Protein AF-A0A6A6YB59-F1 (afdb_monomer)

Solvent-accessible surface area (backbone atoms only — not comparable to full-atom values): 17549 Å² total; per-residue (Å²): 131,69,65,66,63,56,50,55,55,52,58,42,67,40,96,85,38,75,85,10,73,67,43,50,48,52,51,50,52,51,50,49,52,48,51,51,50,50,53,53,50,51,54,49,49,55,50,51,55,46,51,55,49,41,51,53,41,52,51,52,41,51,50,53,50,51,51,52,51,54,58,52,69,75,46,97,60,94,47,64,67,58,44,50,52,52,41,53,53,53,49,51,55,53,75,65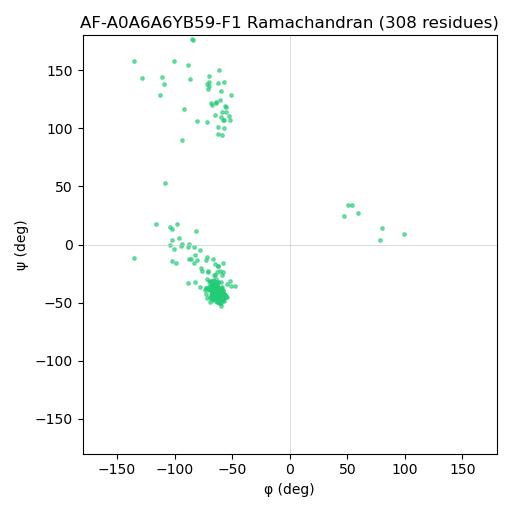,64,81,62,56,73,73,56,46,54,50,50,53,52,48,43,53,51,44,55,54,53,49,56,49,52,60,53,49,52,52,54,48,50,56,44,52,52,46,51,50,54,38,51,51,51,48,51,56,49,51,66,76,62,33,67,64,61,56,48,50,55,50,56,73,72,54,84,62,74,86,38,45,50,100,85,69,49,74,55,72,80,74,83,69,61,91,80,55,77,76,76,73,79,66,81,80,76,76,74,93,46,72,67,55,56,52,53,59,57,63,49,52,56,53,51,55,39,46,52,56,33,44,77,69,72,54,48,64,68,58,52,46,28,50,54,30,10,53,53,32,25,51,50,46,52,50,44,54,52,26,66,73,68,77,45,84,78,74,58,69,67,60,55,53,51,40,33,63,65,40,3,45,68,17,39,53,52,23,35,67,74,66,67,50,76,80,81,45,63,70,59,48,52,56,50,51,52,45,50,51,53,50,50,51,52,36,48,50,55,44,60,78,73,105

Foldseek 3Di:
DDPVVVVVVVVLVDPPDCNNPVNVVVVVVVVVVVVVVVVVVVLVVVLVVLVVVLVVLVVVLVVLVVVLVVLVVVDPDDDLVVLVVLLVVLVVVVVVVPDDPVVNVVSVVVNVVSVVVSVVVVVSVVSVVVSVVSVVVSVVSVVVSCVSVDPVVVVVVCVVPPPQPVQQDPVGDGNDPPCDPPPDPPPPPPPPQDPCDVVNVVLVVLVPLVVVLQVVCVVVVNNVVVVQLVVLLVVLLVVLVVQLVCVVVVHDHDDLVVSLVSLLSNNLNSNSVSCNVSVPPPPPPVSVVSSVVSSVVVSVVSVVSVVVVD

Mean predicted aligned error: 19.09 Å

Nearest PDB structures (foldseek):
  8i7o-assembly1_F6  TM=1.841E-01  e=1.194E+00  Mus musculus

InterPro domains:
  IPR010718 Protein of unknown function DUF1294 [PF06961] (233-287)
  IPR039604 Nuclear segregation protein Bfr1 [PTHR31027] (9-148)

Organism: NCBI:txid574789

Radius of gyration: 35.42 Å; Cα contacts (8 Å, |Δi|>4): 168; chains: 1; bounding box: 77×47×120 Å

pLDDT: mean 78.02, std 14.78, range [44.91, 97.19]

Sequence (310 aa):
MNSNAARAKQDLARPNNRDSPNAKRQQELKSELKKIGELQRGSMSGRNAIFEKMKKLDEQIKFRQNELKTAKGRINFRTVKDVDREIDRLQKQVDTSTMKIVDEKKVFSEISNLRKARKNFATFDQMQKAIDELRVQHSEQKKLLDDIMDPSSNRRIQAQYNPSIGNFDENGFRRVPRKVPQNAPRKKIRPQRRPITAATIIGCGAFAVPLVGGMRLFCRGITWPLMLTSVMSLATFIMYGFDKYRSRNSGWRVRETTMHLFEMLGGWPGALLGQHYFQHKTMKKAFQAQFWIIVGIHQLLWFATWRNVS

Secondary structure (DSSP, 8-state):
--HHHHHHHHHHTSTT-TTSHHHHHHHHHHHHHHHHHHHHHHHHHHHHHHHHHHHHHHHHHHHHHHHHHHHHHT-S-SSHHHHHHHHHHHHHHHHTT-S-HHHHHHHHHHHHHHHHHHHHHHHHHHHHHHHHHHHHHHHHHHHHHHHHH-HHHHHHHHHHH-SSGGGB-TTS-B-------TTS--------PPP--HHHHHHHHTTHHHHHHHHHHHHTT--HHHHHHHHHHHHHHHHHHHHHHHHHTT-PPPPHHHHHHHIIIIIHHHHHHHHHHH--SSS-HHHHHHHHHHHHHHHHHHHHHHHHT-

Structure (mmCIF, N/CA/C/O backbone):
data_AF-A0A6A6YB59-F1
#
_entry.id   AF-A0A6A6YB59-F1
#
loop_
_atom_site.group_PDB
_atom_site.id
_atom_site.type_symbol
_atom_site.label_atom_id
_atom_site.label_alt_id
_atom_site.label_comp_id
_atom_site.label_asym_id
_atom_site.label_entity_id
_atom_site.label_seq_id
_atom_site.pdbx_PDB_ins_code
_atom_site.Cartn_x
_atom_site.Cartn_y
_atom_site.Cartn_z
_atom_site.occupancy
_atom_site.B_iso_or_equiv
_atom_site.auth_seq_id
_atom_site.auth_comp_id
_atom_site.auth_asym_id
_atom_site.auth_atom_id
_atom_site.pdbx_PDB_model_num
ATOM 1 N N . MET A 1 1 ? 16.976 14.411 -73.047 1.00 44.91 1 MET A N 1
ATOM 2 C CA . MET A 1 1 ? 16.568 14.162 -71.642 1.00 44.91 1 MET A CA 1
ATOM 3 C C . MET A 1 1 ? 17.003 15.352 -70.796 1.00 44.91 1 MET A C 1
ATOM 5 O O . MET A 1 1 ? 18.158 15.743 -70.868 1.00 44.91 1 MET A O 1
ATOM 9 N N . ASN A 1 2 ? 16.059 15.993 -70.107 1.00 52.56 2 ASN A N 1
ATOM 10 C CA . ASN A 1 2 ? 16.177 17.362 -69.593 1.00 52.56 2 ASN A CA 1
ATOM 11 C C . ASN A 1 2 ? 17.149 17.460 -68.391 1.00 52.56 2 ASN A C 1
ATOM 13 O O . ASN A 1 2 ? 16.819 17.040 -67.281 1.00 52.56 2 ASN A O 1
ATOM 17 N N . SER A 1 3 ? 18.351 17.997 -68.618 1.00 54.31 3 SER A N 1
ATOM 18 C CA . SER A 1 3 ? 19.461 18.110 -67.650 1.00 54.31 3 SER A CA 1
ATOM 19 C C . SER A 1 3 ? 19.101 18.902 -66.384 1.00 54.31 3 SER A C 1
ATOM 21 O O . SER A 1 3 ? 19.623 18.617 -65.303 1.00 54.31 3 SER A O 1
ATOM 23 N N . ASN A 1 4 ? 18.138 19.822 -66.479 1.00 58.03 4 ASN A N 1
ATOM 24 C CA . ASN A 1 4 ? 17.627 20.591 -65.342 1.00 58.03 4 ASN A CA 1
ATOM 25 C C . ASN A 1 4 ? 16.849 19.729 -64.333 1.00 58.03 4 ASN A C 1
ATOM 27 O O . ASN A 1 4 ? 16.967 19.931 -63.126 1.00 58.03 4 ASN A O 1
ATOM 31 N N . ALA A 1 5 ? 16.121 18.708 -64.797 1.00 56.06 5 ALA A N 1
ATOM 32 C CA . ALA A 1 5 ? 15.384 17.800 -63.915 1.00 56.06 5 ALA A CA 1
ATOM 33 C C . ALA A 1 5 ? 16.315 16.851 -63.137 1.00 56.06 5 ALA A C 1
ATOM 35 O O . ALA A 1 5 ? 15.998 16.444 -62.019 1.00 56.06 5 ALA A O 1
ATOM 36 N N . ALA A 1 6 ? 17.473 16.507 -63.709 1.00 52.62 6 ALA A N 1
ATOM 37 C CA . ALA A 1 6 ? 18.491 15.702 -63.036 1.00 52.62 6 ALA A CA 1
ATOM 38 C C . ALA A 1 6 ? 19.223 16.509 -61.949 1.00 52.62 6 ALA A C 1
ATOM 40 O O . ALA A 1 6 ? 19.381 16.013 -60.835 1.00 52.62 6 ALA A O 1
ATOM 41 N N . ARG A 1 7 ? 19.574 17.774 -62.231 1.00 57.06 7 ARG A N 1
ATOM 42 C CA . ARG A 1 7 ? 20.190 18.691 -61.252 1.00 57.06 7 ARG A CA 1
ATOM 43 C C . ARG A 1 7 ? 19.270 18.989 -60.067 1.00 57.06 7 ARG A C 1
ATOM 45 O O . ARG A 1 7 ? 19.702 18.865 -58.927 1.00 57.06 7 ARG A O 1
ATOM 52 N N . ALA A 1 8 ? 17.983 19.245 -60.314 1.00 59.28 8 ALA A N 1
ATOM 53 C CA . ALA A 1 8 ? 17.000 19.469 -59.249 1.00 59.28 8 ALA A CA 1
ATOM 54 C C . ALA A 1 8 ? 16.849 18.260 -58.301 1.00 59.28 8 ALA A C 1
ATOM 56 O O . ALA A 1 8 ? 16.739 18.422 -57.086 1.00 59.28 8 ALA A O 1
ATOM 57 N N . LYS A 1 9 ? 16.900 17.028 -58.832 1.00 58.41 9 LYS A N 1
ATOM 58 C CA . LYS A 1 9 ? 16.906 15.798 -58.015 1.00 58.41 9 LYS A CA 1
ATOM 59 C C . LYS A 1 9 ? 18.185 15.659 -57.183 1.00 58.41 9 LYS A C 1
ATOM 61 O O . LYS A 1 9 ? 18.124 15.174 -56.057 1.00 58.41 9 LYS A O 1
ATOM 66 N N . GLN A 1 10 ? 19.321 16.093 -57.724 1.00 58.34 10 GLN A N 1
ATOM 67 C CA . GLN A 1 10 ? 20.621 16.053 -57.054 1.00 58.34 10 GLN A CA 1
ATOM 68 C C . GLN A 1 10 ? 20.718 17.099 -55.929 1.00 58.34 10 GLN A C 1
ATOM 70 O O . GLN A 1 10 ? 21.226 16.792 -54.852 1.00 58.34 10 GLN A O 1
ATOM 75 N N . ASP A 1 11 ? 20.145 18.289 -56.126 1.00 58.38 11 ASP A N 1
ATOM 76 C CA . ASP A 1 11 ? 20.064 19.343 -55.106 1.00 58.38 11 ASP A CA 1
ATOM 77 C C . ASP A 1 11 ? 19.096 19.007 -53.957 1.00 58.38 11 ASP A C 1
ATOM 79 O O . ASP A 1 11 ? 19.348 19.363 -52.803 1.00 58.38 11 ASP A O 1
ATOM 83 N N . LEU A 1 12 ? 18.023 18.255 -54.227 1.00 58.16 12 LEU A N 1
ATOM 84 C CA . LEU A 1 12 ? 17.132 17.700 -53.194 1.00 58.16 12 LEU A CA 1
ATOM 85 C C . LEU A 1 12 ? 17.783 16.562 -52.386 1.00 58.16 12 LEU A C 1
ATOM 87 O O . LEU A 1 12 ? 17.360 16.293 -51.260 1.00 58.16 12 LEU A O 1
ATOM 91 N N . ALA A 1 13 ? 18.802 15.897 -52.937 1.00 51.81 13 ALA A N 1
ATOM 92 C CA . ALA A 1 13 ? 19.544 14.817 -52.284 1.00 51.81 13 ALA A CA 1
ATOM 93 C C . ALA A 1 13 ? 20.735 15.315 -51.437 1.00 51.81 13 ALA A C 1
ATOM 95 O O . ALA A 1 13 ? 21.410 14.509 -50.794 1.00 51.81 13 ALA A O 1
ATOM 96 N N . ARG A 1 14 ? 21.001 16.631 -51.411 1.00 57.03 14 ARG A N 1
ATOM 97 C CA . ARG A 1 14 ? 22.065 17.225 -50.591 1.00 57.03 14 ARG A CA 1
ATOM 98 C C . ARG A 1 14 ? 21.715 17.160 -49.092 1.00 57.03 14 ARG A C 1
ATOM 100 O O . ARG A 1 14 ? 20.600 17.516 -48.711 1.00 57.03 14 ARG A O 1
ATOM 107 N N . PRO A 1 15 ? 22.670 16.785 -48.218 1.00 51.47 15 PRO A N 1
ATOM 108 C CA . PRO A 1 15 ? 22.411 16.451 -46.811 1.00 51.47 15 PRO A CA 1
ATOM 109 C C . PRO A 1 15 ? 21.942 17.622 -45.928 1.00 51.47 15 PRO A C 1
ATOM 111 O O . PRO A 1 15 ? 21.465 17.382 -44.826 1.00 51.47 15 PRO A O 1
ATOM 114 N N . ASN A 1 16 ? 22.047 18.873 -46.393 1.00 56.50 16 ASN A N 1
ATOM 115 C CA . ASN A 1 16 ? 21.704 20.075 -45.619 1.00 56.50 16 ASN A CA 1
ATOM 116 C C . ASN A 1 16 ? 20.522 20.879 -46.205 1.00 56.50 16 ASN A C 1
ATOM 118 O O . ASN A 1 16 ? 20.351 22.058 -45.901 1.00 56.50 16 ASN A O 1
ATOM 122 N N . ASN A 1 17 ? 19.718 20.276 -47.088 1.00 64.12 17 ASN A N 1
ATOM 123 C CA . ASN A 1 17 ? 18.595 20.959 -47.729 1.00 64.12 17 ASN A CA 1
ATOM 124 C C . ASN A 1 17 ? 17.290 20.771 -46.926 1.00 64.12 17 ASN A C 1
ATOM 126 O O . ASN A 1 17 ? 16.787 19.652 -46.804 1.00 64.12 17 ASN A O 1
ATOM 130 N N . ARG A 1 18 ? 16.720 21.872 -46.406 1.00 58.66 18 ARG A N 1
ATOM 131 C CA . ARG A 1 18 ? 15.457 21.883 -45.633 1.00 58.66 18 ARG A CA 1
ATOM 132 C C . ARG A 1 18 ? 14.244 21.433 -46.455 1.00 58.66 18 ARG A C 1
ATOM 134 O O . ARG A 1 18 ? 13.288 20.922 -45.880 1.00 58.66 18 ARG A O 1
ATOM 141 N N . ASP A 1 19 ? 14.313 21.557 -47.780 1.00 63.03 19 ASP A N 1
ATOM 142 C CA . ASP A 1 19 ? 13.252 21.149 -48.706 1.00 63.03 19 ASP A CA 1
ATOM 143 C C . ASP A 1 19 ? 13.420 19.727 -49.254 1.00 63.03 19 ASP A C 1
ATOM 145 O O . ASP A 1 19 ? 12.569 19.251 -50.013 1.00 63.03 19 ASP A O 1
ATOM 149 N N . SER A 1 20 ? 14.480 19.021 -48.839 1.00 65.25 20 SER A N 1
ATOM 150 C CA . SER A 1 20 ? 14.681 17.610 -49.163 1.00 65.25 20 SER A CA 1
ATOM 151 C C . SER A 1 20 ? 13.487 16.769 -48.681 1.00 65.25 20 SER A C 1
ATOM 153 O O . SER A 1 20 ? 13.010 16.969 -47.557 1.00 65.25 20 SER A O 1
ATOM 155 N N . PRO A 1 21 ? 13.023 15.768 -49.456 1.00 70.62 21 PRO A N 1
ATOM 156 C CA . PRO A 1 21 ? 11.968 14.848 -49.024 1.00 70.62 21 PRO A CA 1
ATOM 157 C C . PRO A 1 21 ? 12.250 14.196 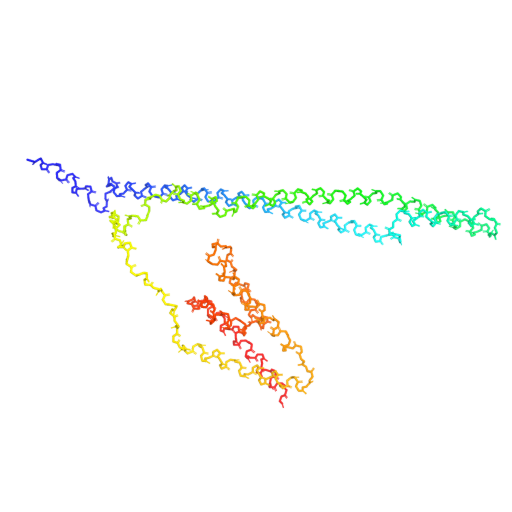-47.660 1.00 70.62 21 PRO A C 1
ATOM 159 O O . PRO A 1 21 ? 11.328 13.945 -46.884 1.00 70.62 21 PRO A O 1
ATOM 162 N N . ASN A 1 22 ? 13.529 13.983 -47.330 1.00 63.09 22 ASN A N 1
ATOM 163 C CA . ASN A 1 22 ? 13.949 13.440 -46.040 1.00 63.09 22 ASN A CA 1
ATOM 164 C C . ASN A 1 22 ? 13.795 14.443 -44.886 1.00 63.09 22 ASN A C 1
ATOM 166 O O . ASN A 1 22 ? 13.388 14.045 -43.797 1.00 63.09 22 ASN A O 1
ATOM 170 N N . ALA A 1 23 ? 14.061 15.734 -45.110 1.00 68.38 23 ALA A N 1
ATOM 171 C CA . ALA A 1 23 ? 13.882 16.780 -44.100 1.00 68.38 23 ALA A CA 1
ATOM 172 C C . ALA A 1 23 ? 12.394 16.981 -43.763 1.00 68.38 23 ALA A C 1
ATOM 174 O O . ALA A 1 23 ? 12.023 17.020 -42.588 1.00 68.38 23 ALA A O 1
ATOM 175 N N . LYS A 1 24 ? 11.529 16.985 -44.788 1.00 71.94 24 LYS A N 1
ATOM 176 C CA . LYS A 1 24 ? 10.065 17.022 -44.619 1.00 71.94 24 LYS A CA 1
ATOM 177 C C . LYS A 1 24 ? 9.553 15.802 -43.847 1.00 71.94 24 LYS A C 1
ATOM 179 O O . LYS A 1 24 ? 8.786 15.957 -42.900 1.00 71.94 24 LYS A O 1
ATOM 184 N N . ARG A 1 25 ? 10.061 14.602 -44.153 1.00 65.00 25 ARG A N 1
ATOM 185 C CA . ARG A 1 25 ? 9.736 13.368 -43.414 1.00 65.00 25 ARG A CA 1
ATOM 186 C C . ARG A 1 25 ? 10.241 13.383 -41.968 1.00 65.00 25 ARG A C 1
ATOM 188 O O . ARG A 1 25 ? 9.539 12.923 -41.077 1.00 65.00 25 ARG A O 1
ATOM 195 N N . GLN A 1 26 ? 11.428 13.927 -41.694 1.00 66.75 26 GLN A N 1
ATOM 196 C CA . GLN A 1 26 ? 11.902 14.101 -40.315 1.00 66.75 26 GLN A CA 1
ATOM 197 C C . GLN A 1 26 ? 11.017 15.071 -39.523 1.00 66.75 26 GLN A C 1
ATOM 199 O O . GLN A 1 26 ? 10.780 14.853 -38.335 1.00 66.75 26 GLN A O 1
ATOM 204 N N . GLN A 1 27 ? 10.525 16.136 -40.160 1.00 73.69 27 GLN A N 1
ATOM 205 C CA . GLN A 1 27 ? 9.590 17.074 -39.542 1.00 73.69 27 GLN A CA 1
ATOM 206 C C . GLN A 1 27 ? 8.229 16.417 -39.267 1.00 73.69 27 GLN A C 1
ATOM 208 O O . GLN A 1 27 ? 7.683 16.587 -38.177 1.00 73.69 27 GLN A O 1
ATOM 213 N N . GLU A 1 28 ? 7.730 15.609 -40.203 1.00 75.50 28 GLU A N 1
ATOM 214 C CA . GLU A 1 28 ? 6.515 14.805 -40.041 1.00 75.50 28 GLU A CA 1
ATOM 215 C C . GLU A 1 28 ? 6.659 13.806 -38.882 1.00 75.50 28 GLU A C 1
ATOM 217 O O . GLU A 1 28 ? 5.862 13.849 -37.947 1.00 75.50 28 GLU A O 1
ATOM 222 N N . LEU A 1 29 ? 7.747 13.029 -38.839 1.00 69.50 29 LEU A N 1
ATOM 223 C CA . LEU A 1 29 ? 8.052 12.096 -37.744 1.00 69.50 29 LEU A CA 1
ATOM 224 C C . LEU A 1 29 ? 8.168 12.800 -36.386 1.00 69.50 29 LEU A C 1
ATOM 226 O O . LEU A 1 29 ? 7.652 12.310 -35.384 1.00 69.50 29 LEU A O 1
ATOM 230 N N . LYS A 1 30 ? 8.810 13.973 -36.321 1.00 72.38 30 LYS A N 1
ATOM 231 C CA . LYS A 1 30 ? 8.860 14.781 -35.088 1.00 72.38 30 LYS A CA 1
ATOM 232 C C . LYS A 1 30 ? 7.465 15.239 -34.660 1.00 72.38 30 LYS A C 1
ATOM 234 O O . LYS A 1 30 ? 7.171 15.248 -33.465 1.00 72.38 30 LYS A O 1
ATOM 239 N N . SER A 1 31 ? 6.607 15.600 -35.614 1.00 75.75 31 SER A N 1
ATOM 240 C CA . SER A 1 31 ? 5.223 15.988 -35.333 1.00 75.75 31 SER A CA 1
ATOM 241 C C . SER A 1 31 ? 4.381 14.805 -34.836 1.00 75.75 31 SER A C 1
ATOM 243 O O . SER A 1 31 ? 3.623 14.959 -33.880 1.00 75.75 31 SER A O 1
ATOM 245 N N . GLU A 1 32 ? 4.570 13.610 -35.402 1.00 73.25 32 GLU A N 1
ATOM 246 C CA . GLU A 1 32 ? 3.926 12.371 -34.955 1.00 73.25 32 GLU A CA 1
ATOM 247 C C . GLU A 1 32 ? 4.400 11.963 -33.559 1.00 73.25 32 GLU A C 1
ATOM 249 O O . GLU A 1 32 ? 3.578 11.678 -32.690 1.00 73.25 32 GLU A O 1
ATOM 254 N N . LEU A 1 33 ? 5.709 12.019 -33.293 1.00 70.25 33 LEU A N 1
ATOM 255 C CA . LEU A 1 33 ? 6.271 11.759 -31.965 1.00 70.25 33 LEU A CA 1
ATOM 256 C C . LEU A 1 33 ? 5.740 12.743 -30.917 1.00 70.25 33 LEU A C 1
ATOM 258 O O . LEU A 1 33 ? 5.436 12.335 -29.795 1.00 70.25 33 LEU A O 1
ATOM 262 N N . LYS A 1 34 ? 5.581 14.025 -31.275 1.00 77.62 34 LYS A N 1
ATOM 263 C CA . LYS A 1 34 ? 4.970 15.029 -30.395 1.00 77.62 34 LYS A CA 1
ATOM 264 C C . LYS A 1 34 ? 3.508 14.685 -30.092 1.00 77.62 34 LYS A C 1
ATOM 266 O O . LYS A 1 34 ? 3.138 14.670 -28.920 1.00 77.62 34 LYS A O 1
ATOM 271 N N . LYS A 1 35 ? 2.715 14.322 -31.109 1.00 74.38 35 LYS A N 1
ATOM 272 C CA . LYS A 1 35 ? 1.318 13.874 -30.945 1.00 74.38 35 LYS A CA 1
ATOM 273 C C . LYS A 1 35 ? 1.216 12.626 -30.064 1.00 74.38 35 LYS A C 1
ATOM 275 O O . LYS A 1 35 ? 0.379 12.577 -29.168 1.00 74.38 35 LYS A O 1
ATOM 280 N N . ILE A 1 36 ? 2.094 11.640 -30.259 1.00 69.31 36 ILE A N 1
ATOM 281 C CA . ILE A 1 36 ? 2.159 10.436 -29.415 1.00 69.31 36 ILE A CA 1
ATOM 282 C C . ILE A 1 36 ? 2.496 10.817 -27.971 1.00 69.31 36 ILE A C 1
ATOM 284 O O . ILE A 1 36 ? 1.847 10.337 -27.043 1.00 69.31 36 ILE A O 1
ATOM 288 N N . GLY A 1 37 ? 3.471 11.705 -27.772 1.00 68.62 37 GLY A N 1
ATOM 289 C CA . GLY A 1 37 ? 3.836 12.214 -26.453 1.00 68.62 37 GLY A CA 1
ATOM 290 C C . GLY A 1 37 ? 2.683 12.942 -25.757 1.00 68.62 37 GLY A C 1
ATOM 291 O O . GLY A 1 37 ? 2.463 12.730 -24.567 1.00 68.62 37 GLY A O 1
ATOM 292 N N . GLU A 1 38 ? 1.914 13.754 -26.483 1.00 72.62 38 GLU A N 1
ATOM 293 C CA . GLU A 1 38 ? 0.730 14.457 -25.970 1.00 72.62 38 GLU A CA 1
ATOM 294 C C . GLU A 1 38 ? -0.410 13.492 -25.617 1.00 72.62 38 GLU A C 1
ATOM 296 O O . GLU A 1 38 ? -0.958 13.585 -24.519 1.00 72.62 38 GLU A O 1
ATOM 301 N N . LEU A 1 39 ? -0.707 12.506 -26.470 1.00 69.12 39 LEU A N 1
ATOM 302 C CA . LEU A 1 39 ? -1.709 11.463 -26.202 1.00 69.12 39 LEU A CA 1
ATOM 303 C C . LEU A 1 39 ? -1.329 10.600 -24.992 1.00 69.12 39 LEU A C 1
ATOM 305 O O . LEU A 1 39 ? -2.160 10.317 -24.126 1.00 69.12 39 LEU A O 1
ATOM 309 N N . GLN A 1 40 ? -0.056 10.212 -24.893 1.00 67.50 40 GLN A N 1
ATOM 310 C CA . GLN A 1 40 ? 0.456 9.469 -23.744 1.00 67.50 40 GLN A CA 1
ATOM 311 C C . GLN A 1 40 ? 0.412 10.318 -22.470 1.00 67.50 40 GLN A C 1
ATOM 313 O O . GLN A 1 40 ? -0.010 9.821 -21.426 1.00 67.50 40 GLN A O 1
ATOM 318 N N . ARG A 1 41 ? 0.782 11.603 -22.540 1.00 69.88 41 ARG A N 1
ATOM 319 C CA . ARG A 1 41 ? 0.719 12.533 -21.403 1.00 69.88 41 ARG A CA 1
ATOM 320 C C . ARG A 1 41 ? -0.723 12.779 -20.948 1.00 69.88 41 ARG A C 1
ATOM 322 O O . ARG A 1 41 ? -0.973 12.755 -19.746 1.00 69.88 41 ARG A O 1
ATOM 329 N N . GLY A 1 42 ? -1.667 12.937 -21.876 1.00 70.12 42 GLY A N 1
ATOM 330 C CA . GLY A 1 42 ? -3.099 13.058 -21.583 1.00 70.12 42 GLY A CA 1
ATOM 331 C C . GLY A 1 42 ? -3.665 11.801 -20.918 1.00 70.12 42 GLY A C 1
ATOM 332 O O . GLY A 1 42 ? -4.318 11.886 -19.880 1.00 70.12 42 GLY A O 1
ATOM 333 N N . SER A 1 43 ? -3.317 10.618 -21.434 1.00 71.62 43 SER A N 1
ATOM 334 C CA . SER A 1 43 ? -3.689 9.330 -20.830 1.00 71.62 43 SER A CA 1
ATOM 335 C C . SER A 1 43 ? -3.114 9.159 -19.416 1.00 71.62 43 SER A C 1
ATOM 337 O O . SER A 1 43 ? -3.806 8.695 -18.511 1.00 71.62 43 SER A O 1
ATOM 339 N N . MET A 1 44 ? -1.864 9.576 -19.188 1.00 74.38 44 MET A N 1
ATOM 340 C CA . MET A 1 44 ? -1.246 9.561 -17.857 1.00 74.38 44 MET A CA 1
ATOM 341 C C . MET A 1 44 ? -1.889 10.568 -16.896 1.00 74.38 44 MET A C 1
ATOM 343 O O . MET A 1 44 ? -2.082 10.246 -15.727 1.00 74.38 44 MET A O 1
ATOM 347 N N . SER A 1 45 ? -2.263 11.757 -17.375 1.00 78.75 45 SER A N 1
ATOM 348 C CA . SER A 1 45 ? -2.968 12.767 -16.576 1.00 78.75 45 SER A CA 1
ATOM 349 C C . SER A 1 45 ? -4.338 12.265 -16.107 1.00 78.75 45 SER A C 1
ATOM 351 O O . SER A 1 45 ? -4.646 12.375 -14.920 1.00 78.75 45 SER A O 1
ATOM 353 N N . GLY A 1 46 ? -5.105 11.612 -16.989 1.00 81.12 46 GLY A N 1
ATOM 354 C CA . GLY A 1 46 ? -6.380 10.980 -16.632 1.00 81.12 46 GLY A CA 1
ATOM 355 C C . GLY A 1 46 ? -6.228 9.892 -15.563 1.00 81.12 46 GLY A C 1
ATOM 356 O O . GLY A 1 46 ? -6.968 9.890 -14.580 1.00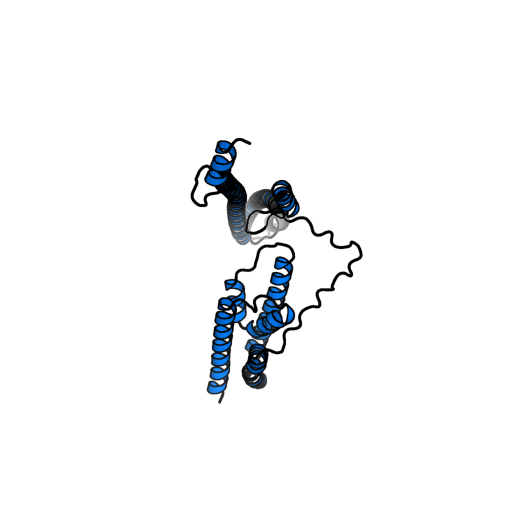 81.12 46 GLY A O 1
ATOM 357 N N . ARG A 1 47 ? -5.212 9.021 -15.687 1.00 83.50 47 ARG A N 1
ATOM 358 C CA . ARG A 1 47 ? -4.897 8.010 -14.657 1.00 83.50 47 ARG A CA 1
ATOM 359 C C . ARG A 1 47 ? -4.542 8.655 -13.319 1.00 83.50 47 ARG A C 1
ATOM 361 O O . ARG A 1 47 ? -5.084 8.256 -12.294 1.00 83.50 47 ARG A O 1
ATOM 368 N N . ASN A 1 48 ? -3.665 9.658 -13.323 1.00 86.38 48 ASN A N 1
ATOM 369 C CA . ASN A 1 48 ? -3.253 10.349 -12.100 1.00 86.38 48 ASN A CA 1
ATOM 370 C C . ASN A 1 48 ? -4.440 11.039 -11.409 1.00 86.38 48 ASN A C 1
ATOM 372 O O . ASN A 1 48 ? -4.549 10.975 -10.190 1.00 86.38 48 ASN A O 1
ATOM 376 N N . ALA A 1 49 ? -5.362 11.636 -12.170 1.00 89.19 49 ALA A N 1
ATOM 377 C CA . ALA A 1 49 ? -6.572 12.239 -11.615 1.00 89.19 49 ALA A CA 1
ATOM 378 C C . ALA A 1 49 ? -7.479 11.205 -10.922 1.00 89.19 49 ALA A C 1
ATOM 380 O O . ALA A 1 49 ? -8.031 11.491 -9.859 1.00 89.19 49 ALA A O 1
ATOM 381 N N . ILE A 1 50 ? -7.614 10.000 -11.489 1.00 88.44 50 ILE A N 1
ATOM 382 C CA . ILE A 1 50 ? -8.370 8.900 -10.869 1.00 88.44 50 ILE A CA 1
ATOM 383 C C . ILE A 1 50 ? -7.663 8.409 -9.600 1.00 88.44 50 ILE A C 1
ATOM 385 O O . ILE A 1 50 ? -8.313 8.261 -8.569 1.00 88.44 50 ILE A O 1
ATOM 389 N N . PHE A 1 51 ? -6.336 8.240 -9.628 1.00 89.19 51 PHE A N 1
ATOM 390 C CA . 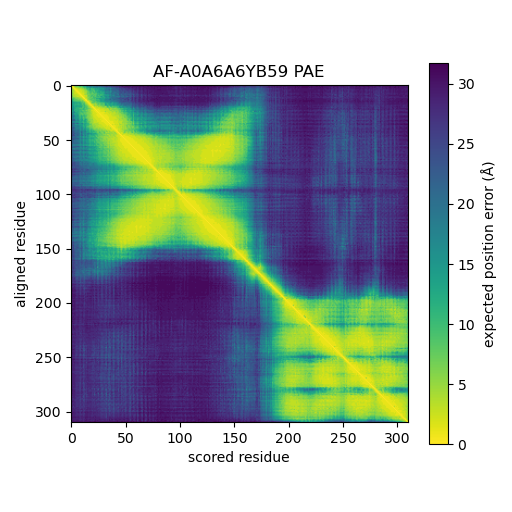PHE A 1 51 ? -5.560 7.864 -8.440 1.00 89.19 51 PHE A CA 1
ATOM 391 C C . PHE A 1 51 ? -5.709 8.868 -7.291 1.00 89.19 51 PHE A C 1
ATOM 393 O O . PHE A 1 51 ? -5.901 8.457 -6.149 1.00 89.19 51 PHE A O 1
ATOM 400 N N . GLU A 1 52 ? -5.671 10.172 -7.575 1.00 92.88 52 GLU A N 1
ATOM 401 C CA . GLU A 1 52 ? -5.884 11.201 -6.550 1.00 92.88 52 GLU A CA 1
ATOM 402 C C . GLU A 1 52 ? -7.307 11.157 -5.974 1.00 92.88 52 GLU A C 1
ATOM 404 O O . GLU A 1 52 ? -7.490 11.297 -4.764 1.00 92.88 52 GLU A O 1
ATOM 409 N N . LYS A 1 53 ? -8.330 10.900 -6.803 1.00 93.50 53 LYS A N 1
ATOM 410 C CA . LYS A 1 53 ? -9.706 10.688 -6.318 1.00 93.50 53 LYS A CA 1
ATOM 411 C C . LYS A 1 53 ? -9.810 9.450 -5.427 1.00 93.50 53 LYS A C 1
ATOM 413 O O . LYS A 1 53 ? -10.403 9.533 -4.354 1.00 93.50 53 LYS A O 1
ATOM 418 N N . MET A 1 54 ? -9.212 8.331 -5.839 1.00 93.38 54 MET A N 1
ATOM 419 C CA . MET A 1 54 ? -9.177 7.095 -5.050 1.00 93.38 54 MET A CA 1
ATOM 420 C C . MET A 1 54 ? -8.502 7.319 -3.698 1.00 93.38 54 MET A C 1
ATOM 422 O O . MET A 1 54 ? -9.068 6.971 -2.668 1.00 93.38 54 MET A O 1
ATOM 426 N N . LYS A 1 55 ? -7.345 7.988 -3.688 1.00 95.69 55 LYS A N 1
ATOM 427 C CA . LYS A 1 55 ? -6.622 8.319 -2.458 1.00 95.69 55 LYS A CA 1
ATOM 428 C C . LYS A 1 55 ? -7.471 9.161 -1.502 1.00 95.69 55 LYS A C 1
ATOM 430 O O . LYS A 1 55 ? -7.540 8.847 -0.317 1.00 95.69 55 LYS A O 1
ATOM 435 N N . LYS A 1 56 ? -8.157 10.191 -2.012 1.00 95.38 56 LYS A N 1
ATOM 436 C CA . LYS A 1 56 ? -9.072 11.019 -1.206 1.00 95.38 56 LYS A CA 1
ATOM 437 C C . LYS A 1 56 ? -10.227 10.201 -0.624 1.00 95.38 56 LYS A C 1
ATOM 439 O O . LYS A 1 56 ? -10.559 10.378 0.544 1.00 95.38 56 LYS A O 1
ATOM 444 N N . LEU A 1 57 ? -10.825 9.302 -1.409 1.00 95.06 57 LEU A N 1
ATOM 445 C CA . LEU A 1 57 ? -11.886 8.408 -0.931 1.00 95.06 57 LEU A CA 1
ATOM 446 C C . LEU A 1 57 ? -11.369 7.443 0.145 1.00 95.06 57 LEU A C 1
ATOM 448 O O . LEU A 1 57 ? -12.017 7.284 1.175 1.00 95.06 57 LEU A O 1
ATOM 452 N N . ASP A 1 58 ? -10.184 6.861 -0.038 1.00 94.50 58 ASP A N 1
ATOM 453 C CA . ASP A 1 58 ? -9.544 5.989 0.953 1.00 94.50 58 ASP A CA 1
ATOM 454 C C . ASP A 1 58 ? -9.258 6.716 2.274 1.00 94.50 58 ASP A C 1
ATOM 456 O O . ASP A 1 58 ? -9.484 6.167 3.356 1.00 94.50 58 ASP A O 1
ATOM 460 N N . GLU A 1 59 ? -8.774 7.958 2.206 1.00 96.56 59 GLU A N 1
ATOM 461 C CA . GLU A 1 59 ? -8.560 8.804 3.383 1.00 96.56 59 GLU A CA 1
ATOM 462 C C . GLU A 1 59 ? -9.883 9.099 4.105 1.00 96.56 59 GLU A C 1
ATOM 464 O O . GLU A 1 59 ? -9.959 8.933 5.324 1.00 96.56 59 GLU A O 1
ATOM 469 N N . GLN A 1 60 ? -10.950 9.438 3.370 1.00 96.75 60 GLN A N 1
ATOM 470 C CA . GLN A 1 60 ? -12.285 9.649 3.945 1.00 96.75 60 GLN A CA 1
ATOM 471 C C . GLN A 1 60 ? -12.855 8.377 4.586 1.00 96.75 60 GLN A C 1
ATOM 473 O O . GLN A 1 60 ? -13.405 8.435 5.687 1.00 96.75 60 GLN A O 1
ATOM 478 N N . ILE A 1 61 ? -12.696 7.222 3.934 1.00 96.94 61 ILE A N 1
ATOM 479 C CA . ILE A 1 61 ? -13.120 5.920 4.461 1.00 96.94 61 ILE A CA 1
ATOM 480 C C . ILE A 1 61 ? -12.393 5.626 5.775 1.00 96.94 61 ILE A C 1
ATOM 482 O O . ILE A 1 61 ? -13.040 5.279 6.764 1.00 96.94 61 ILE A O 1
ATOM 486 N N . LYS A 1 62 ? -11.064 5.783 5.811 1.00 97.19 62 LYS A N 1
ATOM 487 C CA . LYS A 1 62 ? -10.263 5.563 7.027 1.00 97.19 62 LYS A CA 1
ATOM 488 C C . LYS A 1 62 ? -10.665 6.511 8.149 1.00 97.19 62 LYS A C 1
ATOM 490 O O . LYS A 1 62 ? -10.802 6.075 9.291 1.00 97.19 62 LYS A O 1
ATOM 495 N N . PHE A 1 63 ? -10.878 7.785 7.828 1.00 96.56 63 PHE A N 1
ATOM 496 C CA . PHE A 1 63 ? -11.315 8.782 8.796 1.00 96.56 63 PHE A CA 1
ATOM 497 C C . PHE A 1 63 ? -12.660 8.393 9.428 1.00 96.56 63 PHE A C 1
ATOM 499 O O . PHE A 1 63 ? -12.740 8.243 10.648 1.00 96.56 63 PHE A O 1
ATOM 506 N N . ARG A 1 64 ? -13.683 8.110 8.609 1.00 95.12 64 ARG A N 1
ATOM 507 C CA . ARG A 1 64 ? -15.014 7.708 9.100 1.00 95.12 64 ARG A CA 1
ATOM 508 C C . ARG A 1 64 ? -14.999 6.373 9.843 1.00 95.12 64 ARG A C 1
ATOM 510 O O . ARG A 1 64 ? -15.727 6.203 10.815 1.00 95.12 64 ARG A O 1
ATOM 517 N N . GLN A 1 65 ? -14.155 5.423 9.435 1.00 96.62 65 GLN A N 1
ATOM 518 C CA . GLN A 1 65 ? -13.969 4.166 10.169 1.00 96.62 65 GLN A CA 1
ATOM 519 C C . GLN A 1 65 ? -13.388 4.397 11.566 1.00 96.62 65 GLN A C 1
ATOM 521 O O . GLN A 1 65 ? -13.842 3.771 12.524 1.00 96.62 65 GLN A O 1
ATOM 526 N N . ASN A 1 66 ? -12.407 5.291 11.699 1.00 96.12 66 ASN A N 1
ATOM 527 C CA . ASN A 1 66 ? -11.828 5.635 12.995 1.00 96.12 66 ASN A CA 1
ATOM 528 C C . ASN A 1 66 ? -12.834 6.371 13.887 1.00 96.12 66 ASN A C 1
ATOM 530 O O . ASN A 1 66 ? -12.915 6.077 15.082 1.00 96.12 66 ASN A O 1
ATOM 534 N N . GLU A 1 67 ? -13.628 7.273 13.312 1.00 94.38 67 GLU A N 1
ATOM 535 C CA . GLU A 1 67 ? -14.720 7.955 14.010 1.00 94.38 67 GLU A CA 1
ATOM 536 C C . GLU A 1 67 ? -15.753 6.946 14.529 1.00 94.38 67 GLU A C 1
ATOM 538 O O . GLU A 1 67 ? -16.028 6.908 15.728 1.00 94.38 67 GLU A O 1
ATOM 543 N N . LEU A 1 68 ? -16.227 6.041 13.664 1.00 94.12 68 LEU A N 1
ATOM 544 C CA . LEU A 1 68 ? -17.159 4.975 14.033 1.00 94.12 68 LEU A CA 1
ATOM 545 C C . LEU A 1 68 ? -16.579 4.056 15.114 1.00 94.12 68 LEU A C 1
ATOM 547 O O . LEU A 1 68 ? -17.275 3.700 16.064 1.00 94.12 68 LEU A O 1
ATOM 551 N N . LYS A 1 69 ? -15.302 3.678 14.998 1.00 94.31 69 LYS A N 1
ATOM 552 C CA . LYS A 1 69 ? -14.612 2.847 15.994 1.00 94.31 69 LYS A CA 1
ATOM 553 C C . LYS A 1 69 ? -14.540 3.549 17.348 1.00 94.31 69 LYS A C 1
ATOM 555 O O . LYS A 1 69 ? -14.821 2.928 18.370 1.00 94.31 69 LYS A O 1
ATOM 560 N N . THR A 1 70 ? -14.196 4.834 17.354 1.00 93.00 70 THR A N 1
ATOM 561 C CA . THR A 1 70 ? -14.108 5.648 18.573 1.00 93.00 70 THR A CA 1
ATOM 562 C C . THR A 1 70 ? -15.481 5.816 19.214 1.00 93.00 70 THR A C 1
ATOM 564 O O . THR A 1 70 ? -15.619 5.658 20.424 1.00 93.00 70 THR A O 1
ATOM 567 N N . ALA A 1 71 ? -16.510 6.077 18.407 1.00 90.25 71 ALA A N 1
ATOM 568 C CA . ALA A 1 71 ? -17.877 6.241 18.876 1.00 90.25 71 ALA A CA 1
ATOM 569 C C . ALA A 1 71 ? -18.449 4.930 19.447 1.00 90.25 71 ALA A C 1
ATOM 571 O O . ALA A 1 71 ? -19.026 4.942 20.533 1.00 90.25 71 ALA A O 1
ATOM 572 N N . LYS A 1 72 ? -18.207 3.789 18.783 1.00 90.12 72 LYS A N 1
ATOM 573 C CA . LYS A 1 72 ? -18.572 2.455 19.295 1.00 90.12 72 LYS A CA 1
ATOM 574 C C . LYS A 1 72 ? -17.827 2.096 20.579 1.00 90.12 72 LYS A C 1
ATOM 576 O O . LYS A 1 72 ? -18.423 1.502 21.466 1.00 90.12 72 LYS A O 1
ATOM 581 N N . GLY A 1 73 ? -16.560 2.493 20.712 1.00 88.94 73 GLY A N 1
ATOM 582 C CA . GLY A 1 73 ? -15.760 2.240 21.916 1.00 88.94 73 GLY A CA 1
ATOM 583 C C . GLY A 1 73 ? -16.264 2.948 23.179 1.00 88.94 73 GLY A C 1
ATOM 584 O O . GLY A 1 73 ? -15.880 2.560 24.276 1.00 88.94 73 GLY A O 1
ATOM 585 N N . ARG A 1 74 ? -17.132 3.961 23.048 1.00 86.81 74 ARG A N 1
ATOM 586 C CA . ARG A 1 74 ? -17.758 4.654 24.188 1.00 86.81 74 ARG A CA 1
ATOM 587 C C . ARG A 1 74 ? -18.981 3.924 24.748 1.00 86.81 74 ARG A C 1
ATOM 589 O O . ARG A 1 74 ? -19.513 4.356 25.765 1.00 86.81 74 ARG A O 1
ATOM 596 N N . ILE A 1 75 ? -19.464 2.876 24.079 1.00 85.88 75 ILE A N 1
ATOM 597 C CA . ILE A 1 75 ? -20.666 2.141 24.480 1.00 85.88 75 ILE A CA 1
ATOM 598 C C . ILE A 1 75 ? -20.268 0.732 24.921 1.00 85.88 75 ILE A C 1
ATOM 600 O O . ILE A 1 75 ? -19.598 0.009 24.192 1.00 85.88 75 ILE A O 1
ATOM 604 N N . ASN A 1 76 ? -20.726 0.328 26.107 1.00 86.25 76 ASN A N 1
ATOM 605 C CA . ASN A 1 76 ? -20.396 -0.973 26.707 1.00 86.25 76 ASN A CA 1
ATOM 606 C C . ASN A 1 76 ? -21.188 -2.153 26.109 1.00 86.25 76 ASN A C 1
ATOM 608 O O . ASN A 1 76 ? -20.947 -3.306 26.457 1.00 86.25 76 ASN A O 1
ATOM 612 N N . PHE A 1 77 ? -22.129 -1.878 25.208 1.00 87.69 77 PHE A N 1
ATOM 613 C CA . PHE A 1 77 ? -23.026 -2.860 24.604 1.00 87.69 77 PHE A CA 1
ATOM 614 C C . PHE A 1 77 ? -22.697 -3.057 23.127 1.00 87.69 77 PHE A C 1
ATOM 616 O O . PHE A 1 77 ? -22.339 -2.113 22.423 1.00 87.69 77 PHE A O 1
ATOM 623 N N . ARG A 1 78 ? -22.839 -4.295 22.641 1.00 84.94 78 ARG A N 1
ATOM 624 C CA . ARG A 1 78 ? -22.543 -4.647 21.243 1.00 84.94 78 ARG A CA 1
ATOM 625 C C . ARG A 1 78 ? -23.729 -4.456 20.312 1.00 84.94 78 ARG A C 1
ATOM 627 O O . ARG A 1 78 ? -23.518 -4.128 19.146 1.00 84.94 78 ARG A O 1
ATOM 634 N N . THR A 1 79 ? -24.949 -4.674 20.796 1.00 89.19 79 THR A N 1
ATOM 635 C CA . THR A 1 79 ? -26.159 -4.604 19.974 1.00 89.19 79 THR A CA 1
ATOM 636 C C . THR A 1 79 ? -27.278 -3.835 20.667 1.00 89.19 79 THR A C 1
ATOM 638 O O . THR A 1 79 ? -27.326 -3.751 21.893 1.00 89.19 79 THR A O 1
ATOM 641 N N . VAL A 1 80 ? -28.220 -3.322 19.869 1.00 91.06 80 VAL A N 1
ATOM 642 C CA . VAL A 1 80 ? -29.448 -2.677 20.368 1.00 91.06 80 VAL A CA 1
ATOM 643 C C . VAL A 1 80 ? -30.251 -3.631 21.256 1.00 91.06 80 VAL A C 1
ATOM 645 O O . VAL A 1 80 ? -30.756 -3.221 22.293 1.00 91.06 80 VAL A O 1
ATOM 648 N N . LYS A 1 81 ? -30.308 -4.919 20.892 1.00 92.75 81 LYS A N 1
ATOM 649 C CA . LYS A 1 81 ? -31.041 -5.942 21.649 1.00 92.75 81 LYS A CA 1
ATOM 650 C C . LYS A 1 81 ? -30.472 -6.156 23.052 1.00 92.75 81 LYS A C 1
ATOM 652 O O . LYS A 1 81 ? -31.234 -6.427 23.973 1.00 92.75 81 LYS A O 1
ATOM 657 N N . ASP A 1 82 ? -29.154 -6.040 23.211 1.00 92.00 82 ASP A N 1
ATOM 658 C CA . ASP A 1 82 ? -28.510 -6.181 24.521 1.00 92.00 82 ASP A CA 1
ATOM 659 C C . ASP A 1 82 ? -28.853 -4.995 25.430 1.00 92.00 82 ASP A C 1
ATOM 661 O O . ASP A 1 82 ? -29.121 -5.186 26.612 1.00 92.00 82 ASP A O 1
ATOM 665 N N . VAL A 1 83 ? -28.905 -3.785 24.861 1.00 92.12 83 VAL A N 1
ATOM 666 C CA . VAL A 1 83 ? -29.340 -2.578 25.581 1.00 92.12 83 VAL A CA 1
ATOM 667 C C . VAL A 1 83 ? -30.802 -2.697 26.004 1.00 92.12 83 VAL A C 1
ATOM 669 O O . VAL A 1 83 ? -31.120 -2.421 27.156 1.00 92.12 83 VAL A O 1
ATOM 672 N N . ASP A 1 84 ? -31.678 -3.138 25.097 1.00 93.38 84 ASP A N 1
ATOM 673 C CA . ASP A 1 84 ? -33.108 -3.305 25.381 1.00 93.38 84 ASP A CA 1
ATOM 674 C C . ASP A 1 84 ? -33.333 -4.344 26.497 1.00 93.38 84 ASP A C 1
ATOM 676 O O . ASP A 1 84 ? -34.080 -4.087 27.438 1.00 93.38 84 ASP A O 1
ATOM 680 N N . ARG A 1 85 ? -32.601 -5.468 26.476 1.00 95.25 85 ARG A N 1
ATOM 681 C CA . ARG A 1 85 ? -32.672 -6.487 27.537 1.00 95.25 85 ARG A CA 1
ATOM 682 C C . ARG A 1 85 ? -32.251 -5.949 28.906 1.00 95.25 85 ARG A C 1
ATOM 684 O O . ARG A 1 85 ? -32.862 -6.313 29.910 1.00 95.25 85 ARG A O 1
ATOM 691 N N . GLU A 1 86 ? -31.206 -5.125 28.960 1.00 94.00 86 GLU A N 1
ATOM 692 C CA . GLU A 1 86 ? -30.740 -4.553 30.227 1.00 94.00 86 GLU A CA 1
ATOM 693 C C . GLU A 1 86 ? -31.719 -3.501 30.760 1.00 94.00 86 GLU A C 1
ATOM 695 O O . GLU A 1 86 ? -32.009 -3.485 31.955 1.00 94.00 86 GLU A O 1
ATOM 700 N N . ILE A 1 87 ? -32.309 -2.688 29.876 1.00 94.81 87 ILE A N 1
ATOM 701 C CA . ILE A 1 87 ? -33.396 -1.770 30.243 1.00 94.81 87 ILE A CA 1
ATOM 702 C C . ILE A 1 87 ? -34.569 -2.549 30.850 1.00 94.81 87 ILE A C 1
ATOM 704 O O . ILE A 1 87 ? -35.041 -2.181 31.923 1.00 94.81 87 ILE A O 1
ATOM 708 N N . ASP A 1 88 ? -35.005 -3.636 30.210 1.00 95.75 88 ASP A N 1
ATOM 709 C CA . ASP A 1 88 ? -36.126 -4.451 30.693 1.00 95.75 88 ASP A CA 1
ATOM 710 C C . ASP A 1 88 ? -35.824 -5.109 32.046 1.00 95.75 88 ASP A C 1
ATOM 712 O O . ASP A 1 88 ? -36.695 -5.200 32.914 1.00 95.75 88 ASP A O 1
ATOM 716 N N . ARG A 1 89 ? -34.584 -5.568 32.249 1.00 94.75 89 ARG A N 1
ATOM 717 C CA . ARG A 1 89 ? -34.131 -6.136 33.525 1.00 94.75 89 ARG A CA 1
ATOM 718 C C . ARG A 1 89 ? -34.196 -5.101 34.645 1.00 94.75 89 ARG A C 1
ATOM 720 O O . ARG A 1 89 ? -34.739 -5.397 35.708 1.00 94.75 89 ARG A O 1
ATOM 727 N N . LEU A 1 90 ? -33.638 -3.917 34.406 1.00 93.50 90 LEU A N 1
ATOM 728 C CA . LEU A 1 90 ? -33.620 -2.822 35.371 1.00 93.50 90 LEU A CA 1
ATOM 729 C C . LEU A 1 90 ? -35.036 -2.317 35.673 1.00 93.50 90 LEU A C 1
ATOM 731 O O . LEU A 1 90 ? -35.358 -2.070 36.832 1.00 93.50 90 LEU A O 1
ATOM 735 N N . GLN A 1 91 ? -35.903 -2.240 34.661 1.00 94.00 91 GLN A N 1
ATOM 736 C CA . GLN A 1 91 ? -37.305 -1.863 34.841 1.00 94.00 91 GLN A CA 1
ATOM 737 C C . GLN A 1 91 ? -38.035 -2.863 35.745 1.00 94.00 91 GLN A C 1
ATOM 739 O O . GLN A 1 91 ? -38.650 -2.458 36.724 1.00 94.00 91 GLN A O 1
ATOM 744 N N . LYS A 1 92 ? -37.869 -4.171 35.510 1.00 93.88 92 LYS A N 1
ATOM 745 C CA . LYS A 1 92 ? -38.460 -5.208 36.372 1.00 93.88 92 LYS A CA 1
ATOM 746 C C . LYS A 1 92 ? -37.987 -5.120 37.824 1.00 93.88 92 LYS A C 1
ATOM 748 O O . LYS A 1 92 ? -38.786 -5.351 38.721 1.00 93.88 92 LYS A O 1
ATOM 753 N N . GLN A 1 93 ? -36.715 -4.790 38.063 1.00 90.00 93 GLN A N 1
ATOM 754 C CA . GLN A 1 93 ? -36.183 -4.624 39.424 1.00 90.00 93 GLN A CA 1
ATOM 755 C C . GLN A 1 93 ? -36.821 -3.441 40.164 1.00 90.00 93 GLN A C 1
ATOM 757 O O . GLN A 1 93 ? -37.077 -3.531 41.365 1.00 90.00 93 GLN A O 1
ATOM 762 N N . VAL A 1 94 ? -37.102 -2.351 39.450 1.00 90.44 94 VAL A N 1
ATOM 763 C CA . VAL A 1 94 ? -37.827 -1.194 39.991 1.00 90.44 94 VAL A CA 1
ATOM 764 C C . VAL A 1 94 ? -39.291 -1.544 40.255 1.00 90.44 94 VAL A C 1
ATOM 766 O O . VAL A 1 94 ? -39.803 -1.253 41.333 1.00 90.44 94 VAL A O 1
ATOM 769 N N . ASP A 1 95 ? -39.944 -2.227 39.314 1.00 89.56 95 ASP A N 1
ATOM 770 C CA . ASP A 1 95 ? -41.364 -2.582 39.410 1.00 89.56 95 ASP A CA 1
ATOM 771 C C . ASP A 1 95 ? -41.644 -3.570 40.557 1.00 89.56 95 ASP A C 1
ATOM 773 O O . ASP A 1 95 ? -42.738 -3.585 41.112 1.00 89.56 95 ASP A O 1
ATOM 777 N N . THR A 1 96 ? -40.651 -4.376 40.958 1.00 87.25 96 THR A N 1
ATOM 778 C CA . THR A 1 96 ? -40.759 -5.242 42.143 1.00 87.25 96 THR A CA 1
ATOM 779 C C . THR A 1 96 ? -40.714 -4.483 43.478 1.00 87.25 96 THR A C 1
ATOM 781 O O . THR A 1 96 ? -40.993 -5.090 44.507 1.00 87.25 96 THR A O 1
ATOM 784 N N . SER A 1 97 ? -40.376 -3.183 43.484 1.00 72.25 97 SER A N 1
ATOM 785 C CA . SER A 1 97 ? -40.362 -2.265 44.648 1.00 72.25 97 SER A CA 1
ATOM 786 C C . SER A 1 97 ? -39.674 -2.795 45.919 1.00 72.25 97 SER A C 1
ATOM 788 O O . SER A 1 97 ? -39.948 -2.349 47.031 1.00 72.25 97 SER A O 1
ATOM 790 N N . THR A 1 98 ? -38.743 -3.740 45.780 1.00 80.94 98 THR A N 1
ATOM 791 C CA . THR A 1 98 ? -37.968 -4.311 46.895 1.00 80.94 98 THR A CA 1
ATOM 792 C C . THR A 1 98 ? -36.705 -3.508 47.221 1.00 80.94 98 THR A C 1
ATOM 794 O O . THR A 1 98 ? -35.924 -3.907 48.085 1.00 80.94 98 THR A O 1
ATOM 797 N N . MET A 1 99 ? -36.448 -2.410 46.506 1.00 84.62 99 MET A N 1
ATOM 798 C CA . MET A 1 99 ? -35.208 -1.638 46.604 1.00 84.62 99 MET A CA 1
ATOM 799 C C . MET A 1 99 ? -35.378 -0.387 47.468 1.00 84.62 99 MET A C 1
ATOM 801 O O . MET A 1 99 ? -36.469 0.144 47.648 1.00 84.62 99 MET A O 1
ATOM 805 N N . LYS A 1 100 ? -34.267 0.126 48.003 1.00 90.06 100 LYS A N 1
ATOM 806 C CA . LYS A 1 100 ? -34.265 1.439 48.657 1.00 90.06 100 LYS A CA 1
ATOM 807 C C . LYS A 1 100 ? -34.451 2.529 47.596 1.00 90.06 100 LYS A C 1
ATOM 809 O O . LYS A 1 100 ? -33.850 2.452 46.528 1.00 90.06 100 LYS A O 1
ATOM 814 N N . ILE A 1 101 ? -35.155 3.610 47.939 1.00 87.12 101 ILE A N 1
ATOM 815 C CA . ILE A 1 101 ? -35.407 4.770 47.053 1.00 87.12 101 ILE A CA 1
ATOM 816 C C . ILE A 1 101 ? -34.116 5.322 46.415 1.00 87.12 101 ILE A C 1
ATOM 818 O O . ILE A 1 101 ? -34.105 5.771 45.270 1.00 87.12 101 ILE A O 1
ATOM 822 N N . VAL A 1 102 ? -32.999 5.308 47.151 1.00 90.88 102 VAL A N 1
ATOM 823 C CA . VAL A 1 102 ? -31.694 5.761 46.636 1.00 90.88 102 VAL A CA 1
ATOM 824 C C . VAL A 1 102 ? -31.197 4.868 45.496 1.00 90.88 102 VAL A C 1
ATOM 826 O O . VAL A 1 102 ? -30.629 5.373 44.529 1.00 90.88 102 VAL A O 1
ATOM 829 N N . ASP A 1 103 ? -31.419 3.560 45.594 1.00 90.31 103 ASP A N 1
ATOM 830 C CA . ASP A 1 103 ? -30.988 2.593 44.589 1.00 90.31 103 ASP A CA 1
ATOM 831 C C . ASP A 1 103 ? -31.931 2.600 43.380 1.00 90.31 103 ASP A C 1
ATOM 833 O O . ASP A 1 103 ? -31.451 2.601 42.250 1.00 90.31 103 ASP A O 1
ATOM 837 N N . GLU A 1 104 ? -33.240 2.778 43.582 1.00 90.00 104 GLU A N 1
ATOM 838 C CA . GLU A 1 104 ? -34.190 3.034 42.486 1.00 90.00 104 GLU A CA 1
ATOM 839 C C . GLU A 1 104 ? -33.787 4.260 41.660 1.00 90.00 104 GLU A C 1
ATOM 841 O O . GLU A 1 104 ? -33.732 4.199 40.432 1.00 90.00 104 GLU A O 1
ATOM 846 N N . LYS A 1 105 ? -33.412 5.371 42.312 1.00 93.12 105 LYS A N 1
ATOM 847 C CA . LYS A 1 105 ? -32.929 6.578 41.617 1.00 93.12 105 LYS A CA 1
ATOM 848 C C . LYS A 1 105 ? -31.679 6.319 40.773 1.00 93.12 105 LYS A C 1
ATOM 850 O O . LYS A 1 105 ? -31.564 6.872 39.676 1.00 93.12 105 LYS A O 1
ATOM 855 N N . LYS A 1 106 ? -30.747 5.489 41.255 1.00 93.56 106 LYS A N 1
ATOM 856 C CA . LYS A 1 106 ? -29.566 5.087 40.471 1.00 93.56 106 LYS A CA 1
ATOM 857 C C . LYS A 1 106 ? -29.978 4.261 39.256 1.00 93.56 106 LYS A C 1
ATOM 859 O O . LYS A 1 106 ? -29.532 4.568 38.153 1.00 93.56 106 LYS A O 1
ATOM 864 N N . VAL A 1 107 ? -30.880 3.297 39.439 1.00 93.31 107 VAL A N 1
ATOM 865 C CA . VAL A 1 107 ? -31.401 2.463 38.350 1.00 93.31 107 VAL A CA 1
ATOM 866 C C . VAL A 1 107 ? -32.124 3.307 37.294 1.00 93.31 107 VAL A C 1
ATOM 868 O O . VAL A 1 107 ? -31.867 3.143 36.104 1.00 93.31 107 VAL A O 1
ATOM 871 N N . PHE A 1 108 ? -32.942 4.287 37.686 1.00 93.19 108 PHE A N 1
ATOM 872 C CA . PHE A 1 108 ? -33.574 5.214 36.738 1.00 93.19 108 PHE A CA 1
ATOM 873 C C . PHE A 1 108 ? -32.559 6.040 35.935 1.00 93.19 108 PHE A C 1
ATOM 875 O O . PHE A 1 108 ? -32.738 6.249 34.730 1.00 93.19 108 PHE A O 1
ATOM 882 N N . SER A 1 109 ? -31.483 6.504 36.579 1.00 94.25 109 SER A N 1
ATOM 883 C CA . SER A 1 109 ? -30.382 7.197 35.897 1.00 94.25 109 SER A CA 1
ATOM 884 C C . SER A 1 109 ? -29.706 6.284 34.869 1.00 94.25 109 SER A C 1
ATOM 886 O O . SER A 1 109 ? -29.460 6.689 33.729 1.00 94.25 109 SER A O 1
ATOM 888 N N . GLU A 1 110 ? -29.479 5.023 35.231 1.00 93.12 110 GLU A N 1
ATOM 889 C CA . GLU A 1 110 ? -28.889 4.023 34.347 1.00 93.12 110 GLU A CA 1
ATOM 890 C C . GLU A 1 110 ? -29.799 3.690 33.158 1.00 93.12 110 GLU A C 1
ATOM 892 O O . GLU A 1 110 ? -29.348 3.766 32.016 1.00 93.12 110 GLU A O 1
ATOM 897 N N . ILE A 1 111 ? -31.101 3.477 33.379 1.00 94.12 111 ILE A N 1
ATOM 898 C CA . ILE A 1 111 ? -32.101 3.305 32.310 1.00 94.12 111 ILE A CA 1
ATOM 899 C C . ILE A 1 111 ? -32.091 4.507 31.351 1.00 94.12 111 ILE A C 1
ATOM 901 O O . ILE A 1 111 ? -32.124 4.336 30.130 1.00 94.12 111 ILE A O 1
ATOM 905 N N . SER A 1 112 ? -32.013 5.735 31.874 1.00 95.00 112 SER A N 1
ATOM 906 C CA . SER A 1 112 ? -31.922 6.948 31.049 1.00 95.00 112 SER A CA 1
ATOM 907 C C . SER A 1 112 ? -30.656 6.960 30.184 1.00 95.00 112 SER A C 1
ATOM 909 O O . SER A 1 112 ? -30.714 7.256 28.984 1.00 95.00 112 SER A O 1
ATOM 911 N N . ASN A 1 113 ? -29.513 6.574 30.753 1.00 92.56 113 ASN A N 1
ATOM 912 C CA . ASN A 1 113 ? -28.250 6.464 30.024 1.00 92.56 113 ASN A CA 1
ATOM 913 C C . ASN A 1 113 ? -28.294 5.361 28.955 1.00 92.56 113 ASN A C 1
ATOM 915 O O . ASN A 1 113 ? -27.852 5.590 27.827 1.00 92.56 113 ASN A O 1
ATOM 919 N N . LEU A 1 114 ? -28.895 4.208 29.259 1.00 92.94 114 LEU A N 1
ATOM 920 C CA . LEU A 1 114 ? -29.095 3.113 28.308 1.00 92.94 114 LEU A CA 1
ATOM 921 C C . LEU A 1 114 ? -30.011 3.526 27.1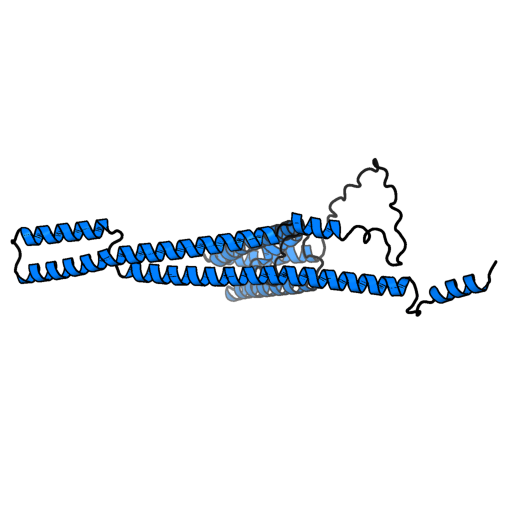50 1.00 92.94 114 LEU A C 1
ATOM 923 O O . LEU A 1 114 ? -29.693 3.260 25.992 1.00 92.94 114 LEU A O 1
ATOM 927 N N . ARG A 1 115 ? -31.092 4.271 27.414 1.00 92.75 115 ARG A N 1
ATOM 928 C CA . ARG A 1 115 ? -31.961 4.824 26.356 1.00 92.75 115 ARG A CA 1
ATOM 929 C C . ARG A 1 115 ? -31.210 5.786 25.431 1.00 92.75 115 ARG A C 1
ATOM 931 O O . ARG A 1 115 ? -31.415 5.754 24.216 1.00 92.75 115 ARG A O 1
ATOM 938 N N . LYS A 1 116 ? -30.302 6.611 25.967 1.00 91.38 116 LYS A N 1
ATOM 939 C CA . LYS A 1 116 ? -29.414 7.462 25.149 1.00 91.38 116 LYS A CA 1
ATOM 940 C C . LYS A 1 116 ? -28.441 6.618 24.321 1.00 91.38 116 LYS A C 1
ATOM 942 O O . LYS A 1 116 ? -28.290 6.867 23.126 1.00 91.38 116 LYS A O 1
ATOM 947 N N . ALA A 1 117 ? -27.834 5.594 24.923 1.00 89.25 117 ALA A N 1
ATOM 948 C CA . ALA A 1 117 ? -26.944 4.670 24.224 1.00 89.25 117 ALA A CA 1
ATOM 949 C C . ALA A 1 117 ? -27.662 3.937 23.078 1.00 89.25 117 ALA A C 1
ATOM 951 O O . ALA A 1 117 ? -27.116 3.852 21.981 1.00 89.25 117 ALA A O 1
ATOM 952 N N . ARG A 1 118 ? -28.915 3.507 23.281 1.00 92.25 118 ARG A N 1
ATOM 953 C CA . ARG A 1 118 ? -29.777 2.906 22.250 1.00 92.25 118 ARG A CA 1
ATOM 954 C C . ARG A 1 118 ? -29.919 3.804 21.021 1.00 92.25 118 ARG A C 1
ATOM 956 O O . ARG A 1 118 ? -29.771 3.338 19.896 1.00 92.25 118 ARG A O 1
ATOM 963 N N . LYS A 1 119 ? -30.158 5.105 21.224 1.00 90.25 119 LYS A N 1
ATOM 964 C CA . LYS A 1 119 ? -30.278 6.078 20.126 1.00 90.25 119 LYS A CA 1
ATOM 965 C C . LYS A 1 119 ? -28.975 6.216 19.329 1.00 90.25 119 LYS A C 1
ATOM 967 O O . LYS A 1 119 ? -29.028 6.364 18.112 1.00 90.25 119 LYS A O 1
ATOM 972 N N . ASN A 1 120 ? -27.817 6.104 19.984 1.00 89.69 120 ASN A N 1
ATOM 973 C CA . ASN A 1 120 ? -26.515 6.185 19.314 1.00 89.69 120 ASN A CA 1
ATOM 974 C C . ASN A 1 120 ? -26.275 5.031 18.323 1.00 89.69 120 ASN A C 1
ATOM 976 O O . ASN A 1 120 ? -25.554 5.228 17.347 1.00 89.69 120 ASN A O 1
ATOM 980 N N . PHE A 1 121 ? -26.902 3.861 18.507 1.00 90.62 121 PHE A N 1
ATOM 981 C CA . PHE A 1 121 ? -26.803 2.763 17.535 1.00 90.62 121 PHE A CA 1
ATOM 982 C C . PHE A 1 121 ? -27.397 3.124 16.171 1.00 90.62 121 PHE A C 1
ATOM 984 O O . PHE A 1 121 ? -26.794 2.798 15.153 1.00 90.62 121 PHE A O 1
ATOM 991 N N . ALA A 1 122 ? -28.507 3.870 16.130 1.00 89.06 122 ALA A N 1
ATOM 992 C CA . ALA A 1 122 ? -29.067 4.353 14.865 1.00 89.06 122 ALA A CA 1
ATOM 993 C C . ALA A 1 122 ? -28.085 5.290 14.135 1.00 89.06 122 ALA A C 1
ATOM 995 O O . ALA A 1 122 ? -27.933 5.217 12.915 1.00 89.06 122 ALA A O 1
ATOM 996 N N . THR A 1 123 ? -27.359 6.125 14.885 1.00 90.88 123 THR A N 1
ATOM 997 C CA . THR A 1 123 ? -26.284 6.967 14.342 1.00 90.88 123 THR A CA 1
ATOM 998 C C . THR A 1 123 ? -25.123 6.124 13.804 1.00 90.88 123 THR A C 1
ATOM 1000 O O . THR A 1 123 ? -24.566 6.443 12.755 1.00 90.88 123 THR A O 1
ATOM 1003 N N . PHE A 1 124 ? -24.764 5.021 14.469 1.00 92.94 124 PHE A N 1
ATOM 1004 C CA . PHE A 1 124 ? -23.718 4.113 13.986 1.00 92.94 124 PHE A CA 1
ATOM 1005 C C . PHE A 1 124 ? -24.099 3.427 12.677 1.00 92.94 124 PHE A C 1
ATOM 1007 O O . PHE A 1 124 ? -23.243 3.279 11.805 1.00 92.94 124 PHE A O 1
ATOM 1014 N N . ASP A 1 125 ? -25.366 3.049 12.520 1.00 92.19 125 ASP A N 1
ATOM 1015 C CA . ASP A 1 125 ? -25.867 2.464 11.277 1.00 92.19 125 ASP A CA 1
ATOM 1016 C C . ASP A 1 125 ? -25.818 3.480 10.129 1.00 92.19 125 ASP A C 1
ATOM 1018 O O . ASP A 1 125 ? -25.417 3.141 9.016 1.00 92.19 125 ASP A O 1
ATOM 1022 N N . GLN A 1 126 ? -26.146 4.748 10.398 1.00 93.00 126 GLN A N 1
ATOM 1023 C CA . GLN A 1 126 ? -25.989 5.833 9.423 1.00 93.00 126 GLN A CA 1
ATOM 1024 C C . GLN A 1 126 ? -24.519 6.058 9.039 1.00 93.00 126 GLN A C 1
ATOM 1026 O O . GLN A 1 126 ? -24.198 6.162 7.854 1.00 93.00 126 GLN A O 1
ATOM 1031 N N . MET A 1 127 ? -23.608 6.081 10.017 1.00 92.88 127 MET A N 1
ATOM 1032 C CA . MET A 1 127 ? -22.166 6.187 9.766 1.00 92.88 127 MET A CA 1
ATOM 1033 C C . MET A 1 127 ? -21.645 5.011 8.930 1.00 92.88 127 MET A C 1
ATOM 1035 O O . MET A 1 127 ? -20.840 5.215 8.020 1.00 92.88 127 MET A O 1
ATOM 1039 N N . GLN A 1 128 ? -22.118 3.793 9.208 1.00 94.62 128 GLN A N 1
ATOM 1040 C CA . GLN A 1 128 ? -21.745 2.593 8.463 1.00 94.62 128 GLN A CA 1
ATOM 1041 C C . GLN A 1 128 ? -22.229 2.661 7.010 1.00 94.62 128 GLN A C 1
ATOM 1043 O O . GLN A 1 128 ? -21.423 2.456 6.105 1.00 94.62 128 GLN A O 1
ATOM 1048 N N . LYS A 1 129 ? -23.490 3.050 6.778 1.00 96.25 129 LYS A N 1
ATOM 1049 C CA . LYS A 1 129 ? -24.027 3.269 5.424 1.00 96.25 129 LYS A CA 1
ATOM 1050 C C . LYS A 1 129 ? -23.186 4.266 4.631 1.00 96.25 129 LYS A C 1
ATOM 1052 O O . LYS A 1 129 ? -22.802 3.979 3.503 1.00 96.25 129 LYS A O 1
ATOM 1057 N N . ALA A 1 130 ? -22.807 5.384 5.247 1.00 94.50 130 ALA A N 1
ATOM 1058 C CA . ALA A 1 130 ? -21.988 6.384 4.572 1.00 94.50 130 ALA A CA 1
ATOM 1059 C C . ALA A 1 130 ? -20.558 5.891 4.259 1.00 94.50 130 ALA A C 1
ATOM 1061 O O . ALA A 1 130 ? -19.973 6.281 3.251 1.00 94.50 130 ALA A O 1
ATOM 1062 N N . ILE A 1 131 ? -19.973 5.021 5.094 1.00 96.25 131 ILE A N 1
ATOM 1063 C CA . ILE A 1 131 ? -18.700 4.346 4.776 1.00 96.25 131 ILE A CA 1
ATOM 1064 C C . ILE A 1 131 ? -18.871 3.415 3.571 1.00 96.25 131 ILE A C 1
ATOM 1066 O O . ILE A 1 131 ? -17.989 3.354 2.713 1.00 96.25 131 ILE A O 1
ATOM 1070 N N . ASP A 1 132 ? -19.979 2.681 3.507 1.00 96.44 132 ASP A N 1
ATOM 1071 C CA . ASP A 1 132 ? -20.235 1.724 2.433 1.00 96.44 132 ASP A CA 1
ATOM 1072 C C . ASP A 1 132 ? -20.496 2.426 1.094 1.00 96.44 132 ASP A C 1
ATOM 1074 O O . ASP A 1 132 ? -19.941 2.011 0.078 1.00 96.44 132 ASP A O 1
ATOM 1078 N N . GLU A 1 133 ? -21.199 3.559 1.094 1.00 96.12 133 GLU A N 1
ATOM 1079 C CA . GLU A 1 133 ? -21.337 4.436 -0.078 1.00 96.12 133 GLU A CA 1
ATOM 1080 C C . GLU A 1 133 ? -19.975 4.918 -0.604 1.00 96.12 133 GLU A C 1
ATOM 1082 O O . GLU A 1 133 ? -19.696 4.822 -1.801 1.00 96.12 133 GLU A O 1
ATOM 1087 N N . LEU A 1 134 ? -19.075 5.367 0.281 1.00 95.88 134 LEU A N 1
ATOM 1088 C CA . LEU A 1 134 ? -17.722 5.775 -0.119 1.00 95.88 134 LEU A CA 1
ATOM 1089 C C . LEU A 1 134 ? -16.911 4.608 -0.702 1.00 95.88 134 LEU A C 1
ATOM 1091 O O . LEU A 1 134 ? -16.157 4.791 -1.660 1.00 95.88 134 LEU A O 1
ATOM 1095 N N . ARG A 1 135 ? -17.066 3.392 -0.160 1.00 95.12 135 ARG A N 1
ATOM 1096 C CA . ARG A 1 135 ? -16.425 2.183 -0.708 1.00 95.12 135 ARG A CA 1
ATOM 1097 C C . ARG A 1 135 ? -16.953 1.843 -2.098 1.00 95.12 135 ARG A C 1
ATOM 1099 O O . ARG A 1 135 ? -16.161 1.438 -2.951 1.00 95.12 135 ARG A O 1
ATOM 1106 N N . VAL A 1 136 ? -18.253 2.027 -2.339 1.00 96.50 136 VAL A N 1
ATOM 1107 C CA . VAL A 1 136 ? -18.857 1.856 -3.667 1.00 96.50 136 VAL A CA 1
ATOM 1108 C C . VAL A 1 136 ? -18.241 2.851 -4.648 1.00 96.50 136 VAL A C 1
ATOM 1110 O O . VAL A 1 136 ? -17.690 2.416 -5.660 1.00 96.50 136 VAL A O 1
ATOM 1113 N N . GLN A 1 137 ? -18.189 4.142 -4.305 1.00 94.56 137 GLN A N 1
ATOM 1114 C CA . GLN A 1 137 ? -17.543 5.166 -5.140 1.00 94.56 137 GLN A CA 1
ATOM 1115 C C . GLN A 1 137 ? -16.069 4.840 -5.424 1.00 94.56 137 GLN A C 1
ATOM 1117 O O . GLN A 1 137 ? -15.600 4.958 -6.557 1.00 94.56 137 GLN A O 1
ATOM 1122 N N . HIS A 1 138 ? -15.324 4.377 -4.414 1.00 94.25 138 HIS A N 1
ATOM 1123 C CA . HIS A 1 138 ? -13.933 3.961 -4.594 1.00 94.25 138 HIS A CA 1
ATOM 1124 C C . HIS A 1 138 ? -13.820 2.774 -5.566 1.00 94.25 138 HIS A C 1
ATOM 1126 O O . HIS A 1 138 ? -12.939 2.743 -6.428 1.00 94.25 138 HIS A O 1
ATOM 1132 N N . SER A 1 139 ? -14.732 1.803 -5.467 1.00 92.75 139 SER A N 1
ATOM 1133 C CA . SER A 1 139 ? -14.775 0.651 -6.372 1.00 92.75 139 SER A CA 1
ATOM 1134 C C . SER A 1 139 ? -15.089 1.045 -7.819 1.00 92.75 139 SER A C 1
ATOM 1136 O O . SER A 1 139 ? -14.507 0.478 -8.741 1.00 92.75 139 SER A O 1
ATOM 1138 N N . GLU A 1 140 ? -15.947 2.044 -8.029 1.00 93.00 140 GLU A N 1
ATOM 1139 C CA . GLU A 1 140 ? -16.264 2.579 -9.355 1.00 93.00 140 GLU A CA 1
ATOM 1140 C C . GLU A 1 140 ? -15.050 3.270 -9.978 1.00 93.00 140 GLU A C 1
ATOM 1142 O O . GLU A 1 140 ? -14.692 2.973 -11.116 1.00 93.00 140 GLU A O 1
ATOM 1147 N N . GLN A 1 141 ? -14.354 4.124 -9.216 1.00 90.75 141 GLN A N 1
ATOM 1148 C CA . GLN A 1 141 ? -13.110 4.751 -9.681 1.00 90.75 141 GLN A CA 1
ATOM 1149 C C . GLN A 1 141 ? -12.043 3.706 -10.028 1.00 90.75 141 GLN A C 1
ATOM 1151 O O . GLN A 1 141 ? -11.333 3.850 -11.023 1.00 90.75 141 GLN A O 1
ATOM 1156 N N . LYS A 1 142 ? -11.963 2.622 -9.249 1.00 90.06 142 LYS A N 1
ATOM 1157 C CA . LYS A 1 142 ? -11.054 1.510 -9.532 1.00 90.06 142 LYS A CA 1
ATOM 1158 C C . LYS A 1 142 ? -11.390 0.804 -10.849 1.00 90.06 142 LYS A C 1
ATOM 1160 O O . LYS A 1 142 ? -10.478 0.540 -11.622 1.00 90.06 142 LYS A O 1
ATOM 1165 N N . LYS A 1 143 ? -12.670 0.544 -11.136 1.00 89.94 143 LYS A N 1
ATOM 1166 C CA . LYS A 1 143 ? -13.091 -0.052 -12.418 1.00 89.94 143 LYS A CA 1
ATOM 1167 C C . LYS A 1 143 ? -12.689 0.827 -13.603 1.00 89.94 143 LYS A C 1
ATOM 1169 O O . LYS A 1 143 ? -12.076 0.333 -14.540 1.00 89.94 143 LYS A O 1
ATOM 1174 N N . LEU A 1 144 ? -12.933 2.138 -13.510 1.00 86.56 144 LEU A N 1
ATOM 1175 C CA . LEU A 1 144 ? -12.513 3.096 -14.541 1.00 86.56 144 LEU A CA 1
ATOM 1176 C C . LEU A 1 144 ? -10.995 3.067 -14.770 1.00 86.56 144 LEU A C 1
ATOM 1178 O O . LEU A 1 144 ? -10.526 3.152 -15.904 1.00 86.56 144 LEU A O 1
ATOM 1182 N N . LEU A 1 145 ? -10.212 2.949 -13.694 1.00 84.25 145 LEU A N 1
ATOM 1183 C CA . LEU A 1 145 ? -8.763 2.816 -13.793 1.00 84.25 145 LEU A CA 1
ATOM 1184 C C . LEU A 1 145 ? -8.358 1.510 -14.490 1.00 84.25 145 LEU A C 1
ATOM 1186 O O . LEU A 1 145 ? -7.487 1.545 -15.361 1.00 84.25 145 LEU A O 1
ATOM 1190 N N . ASP A 1 146 ? -8.977 0.390 -14.121 1.00 83.19 146 ASP A N 1
ATOM 1191 C CA . ASP A 1 146 ? -8.698 -0.929 -14.695 1.00 83.19 146 ASP A CA 1
ATOM 1192 C C . ASP A 1 146 ? -9.008 -0.952 -16.207 1.00 83.19 146 ASP A C 1
ATOM 1194 O O . ASP A 1 146 ? -8.186 -1.439 -16.987 1.00 83.19 146 ASP A O 1
ATOM 1198 N N . ASP A 1 147 ? -10.096 -0.308 -16.643 1.00 79.38 147 ASP A N 1
ATOM 1199 C CA . ASP A 1 147 ? -10.453 -0.150 -18.061 1.00 79.38 147 ASP A CA 1
ATOM 1200 C C . ASP A 1 147 ? -9.402 0.668 -18.838 1.00 79.38 147 ASP A C 1
ATOM 1202 O O . ASP A 1 147 ? -8.974 0.295 -19.932 1.00 79.38 147 ASP A O 1
ATOM 1206 N N . ILE A 1 148 ? -8.913 1.770 -18.255 1.00 73.38 148 ILE A N 1
ATOM 1207 C CA . ILE A 1 148 ? -7.868 2.623 -18.858 1.00 73.38 148 ILE A CA 1
ATOM 1208 C C . ILE A 1 148 ? -6.490 1.929 -18.863 1.00 73.38 148 ILE A C 1
ATOM 1210 O O . ILE A 1 148 ? -5.589 2.290 -19.641 1.00 73.38 148 ILE A O 1
ATOM 1214 N N . MET A 1 149 ? -6.280 0.972 -17.961 1.00 70.31 149 MET A N 1
ATOM 1215 C CA . MET A 1 149 ? -5.043 0.202 -17.830 1.00 70.31 149 MET A CA 1
ATOM 1216 C C . MET A 1 149 ? -5.066 -1.128 -18.592 1.00 70.31 149 MET A C 1
ATOM 1218 O O . MET A 1 149 ? -4.036 -1.808 -18.616 1.00 70.31 149 MET A O 1
ATOM 1222 N N . ASP A 1 150 ? -6.169 -1.468 -19.266 1.00 69.81 150 ASP A N 1
ATOM 1223 C CA . ASP A 1 150 ? -6.292 -2.700 -20.039 1.00 69.81 150 ASP A CA 1
ATOM 1224 C C . ASP A 1 150 ? -5.182 -2.827 -21.116 1.00 69.81 150 ASP A C 1
ATOM 1226 O O . ASP A 1 150 ? -5.087 -2.014 -22.053 1.00 69.81 150 ASP A O 1
ATOM 1230 N N . PRO A 1 151 ? -4.333 -3.875 -21.044 1.00 65.50 151 PRO A N 1
ATOM 1231 C CA . PRO A 1 151 ? -3.289 -4.131 -22.031 1.00 65.50 151 PRO A CA 1
ATOM 1232 C C . PRO A 1 151 ? -3.819 -4.354 -23.453 1.00 65.50 151 PRO A C 1
ATOM 1234 O O . PRO A 1 151 ? -3.056 -4.216 -24.413 1.00 65.50 151 PRO A O 1
ATOM 1237 N N . SER A 1 152 ? -5.082 -4.755 -23.627 1.00 64.31 152 SER A N 1
ATOM 1238 C CA . SER A 1 152 ? -5.709 -4.926 -24.951 1.00 64.31 152 SER A CA 1
ATOM 1239 C C . SER A 1 152 ? -5.889 -3.586 -25.650 1.00 64.31 152 SER A C 1
ATOM 1241 O O . SER A 1 152 ? -5.488 -3.433 -26.804 1.00 64.31 152 SER A O 1
ATOM 1243 N N . SER A 1 153 ? -6.424 -2.603 -24.930 1.00 59.72 153 SER A N 1
ATOM 1244 C CA . SER A 1 153 ? -6.646 -1.243 -25.420 1.00 59.72 153 SER A CA 1
ATOM 1245 C C . SER A 1 153 ? -5.336 -0.564 -25.831 1.00 59.72 153 SER A C 1
ATOM 1247 O O . SER A 1 153 ? -5.230 -0.023 -26.933 1.00 59.72 153 SER A O 1
ATOM 1249 N N . ASN A 1 154 ? -4.280 -0.698 -25.022 1.00 58.81 154 ASN A N 1
ATOM 1250 C CA . ASN A 1 154 ? -2.965 -0.140 -25.358 1.00 58.81 154 ASN A CA 1
ATOM 1251 C C . ASN A 1 154 ? -2.313 -0.850 -26.565 1.00 58.81 154 ASN A C 1
ATOM 1253 O O . ASN A 1 154 ? -1.689 -0.206 -27.408 1.00 58.81 154 ASN A O 1
ATOM 1257 N N . ARG A 1 155 ? -2.502 -2.172 -26.703 1.00 60.94 155 ARG A N 1
ATOM 1258 C CA . ARG A 1 155 ? -2.055 -2.927 -27.888 1.00 60.94 155 ARG A CA 1
ATOM 1259 C C . ARG A 1 155 ? -2.801 -2.522 -29.158 1.00 60.94 155 ARG A C 1
ATOM 1261 O O . ARG A 1 155 ? -2.169 -2.474 -30.205 1.00 60.94 155 ARG A O 1
ATOM 1268 N N . ARG A 1 156 ? -4.098 -2.203 -29.085 1.00 58.19 156 ARG A N 1
ATOM 1269 C CA . ARG A 1 156 ? -4.894 -1.719 -30.231 1.00 58.19 156 ARG A CA 1
ATOM 1270 C C . ARG A 1 156 ? -4.431 -0.347 -30.708 1.00 58.19 156 ARG A C 1
ATOM 1272 O O . ARG A 1 156 ? -4.219 -0.175 -31.900 1.00 58.19 156 ARG A O 1
ATOM 1279 N N . ILE A 1 157 ? -4.182 0.582 -29.785 1.00 56.91 157 ILE A N 1
ATOM 1280 C CA . ILE A 1 157 ? -3.631 1.907 -30.112 1.00 56.91 157 ILE A CA 1
ATOM 1281 C C . ILE A 1 157 ? -2.241 1.761 -30.751 1.00 56.91 157 ILE A C 1
ATOM 1283 O O . ILE A 1 157 ? -1.966 2.361 -31.787 1.00 56.91 157 ILE A O 1
ATOM 1287 N N . GLN A 1 158 ? -1.381 0.905 -30.189 1.00 57.59 158 GLN A N 1
ATOM 1288 C CA . GLN A 1 158 ? -0.063 0.624 -30.767 1.00 57.59 158 GLN A CA 1
ATOM 1289 C C . GLN A 1 158 ? -0.154 -0.076 -32.129 1.00 57.59 158 GLN A C 1
ATOM 1291 O O . GLN A 1 158 ? 0.637 0.231 -33.011 1.00 57.59 158 GLN A O 1
ATOM 1296 N N . ALA A 1 159 ? -1.113 -0.981 -32.333 1.00 61.84 159 ALA A N 1
ATOM 1297 C CA . ALA A 1 159 ? -1.325 -1.660 -33.609 1.00 61.84 159 ALA A CA 1
ATOM 1298 C C . ALA A 1 159 ? -1.883 -0.719 -34.691 1.00 61.84 159 ALA A C 1
ATOM 1300 O O . ALA A 1 159 ? -1.472 -0.816 -35.842 1.00 61.84 159 ALA A O 1
ATOM 1301 N N . GLN A 1 160 ? -2.764 0.217 -34.320 1.00 58.72 160 GLN A N 1
ATOM 1302 C CA . GLN A 1 160 ? -3.340 1.214 -35.227 1.00 58.72 160 GLN A CA 1
ATOM 1303 C C . GLN A 1 160 ? -2.304 2.252 -35.690 1.00 58.72 160 GLN A C 1
ATOM 1305 O O . GLN A 1 160 ? -2.371 2.713 -36.826 1.00 58.72 160 GLN A O 1
ATOM 1310 N N . TYR A 1 161 ? -1.321 2.582 -34.843 1.00 54.88 161 TYR A N 1
ATOM 1311 C CA . TYR A 1 161 ? -0.271 3.568 -35.139 1.00 54.88 161 TYR A CA 1
ATOM 1312 C C . TYR A 1 161 ? 1.082 2.971 -35.558 1.00 54.88 161 TYR A C 1
ATOM 1314 O O . TYR A 1 161 ? 1.977 3.718 -35.948 1.00 54.88 161 TYR A O 1
ATOM 1322 N N . ASN A 1 162 ? 1.248 1.643 -35.544 1.00 55.19 162 ASN A N 1
ATOM 1323 C CA . ASN A 1 162 ? 2.463 0.966 -36.015 1.00 55.19 162 ASN A CA 1
ATOM 1324 C C . ASN A 1 162 ? 2.283 0.196 -37.349 1.00 55.19 162 ASN A C 1
ATOM 1326 O O . ASN A 1 162 ? 2.634 -0.984 -37.403 1.00 55.19 162 ASN A O 1
ATOM 1330 N N . PRO A 1 163 ? 1.767 0.793 -38.445 1.00 51.66 163 PRO A N 1
ATOM 1331 C CA . PRO A 1 163 ? 1.713 0.094 -39.728 1.00 51.66 163 PRO A CA 1
ATOM 1332 C C . PRO A 1 163 ? 3.034 0.163 -40.524 1.00 51.66 163 PRO A C 1
ATOM 1334 O O . PRO A 1 163 ? 3.228 -0.622 -41.450 1.00 51.66 163 PRO A O 1
ATOM 1337 N N . SER A 1 164 ? 3.966 1.067 -40.193 1.00 50.84 164 SER A N 1
ATOM 1338 C CA . SER A 1 164 ? 5.097 1.406 -41.083 1.00 50.84 164 SER A CA 1
ATOM 1339 C C . SER A 1 164 ? 6.475 1.505 -40.417 1.00 50.84 164 SER A C 1
ATOM 1341 O O . SER A 1 164 ? 7.476 1.487 -41.129 1.00 50.84 164 SER A O 1
ATOM 1343 N N . ILE A 1 165 ? 6.580 1.524 -39.086 1.00 48.44 165 ILE A N 1
ATOM 1344 C CA . ILE A 1 165 ? 7.858 1.775 -38.385 1.00 48.44 165 ILE A CA 1
ATOM 1345 C C . ILE A 1 165 ? 8.791 0.545 -38.396 1.00 48.44 165 ILE A C 1
ATOM 1347 O O . ILE A 1 165 ? 10.009 0.669 -38.293 1.00 48.44 165 ILE A O 1
ATOM 1351 N N . GLY A 1 166 ? 8.241 -0.661 -38.577 1.00 46.22 166 GLY A N 1
ATOM 1352 C CA . GLY A 1 166 ? 9.017 -1.910 -38.639 1.00 46.22 166 GLY A CA 1
ATOM 1353 C C . GLY A 1 166 ? 9.676 -2.206 -39.992 1.00 46.22 166 GLY A C 1
ATOM 1354 O O . GLY A 1 166 ? 10.541 -3.078 -40.074 1.00 46.22 166 GLY A O 1
ATOM 1355 N N . ASN A 1 167 ? 9.289 -1.485 -41.047 1.00 47.41 167 ASN A N 1
ATOM 1356 C CA . ASN A 1 167 ? 9.708 -1.771 -42.417 1.00 47.41 167 ASN A CA 1
ATOM 1357 C C . ASN A 1 167 ? 10.811 -0.844 -42.921 1.00 47.41 167 ASN A C 1
ATOM 1359 O O . ASN A 1 167 ? 11.044 -0.847 -44.118 1.00 47.41 167 ASN A O 1
ATOM 1363 N N . PHE A 1 168 ? 11.496 -0.069 -42.076 1.00 50.97 168 PHE A N 1
ATOM 1364 C CA . PHE A 1 168 ? 12.609 0.778 -42.518 1.00 50.97 168 PHE A CA 1
ATOM 1365 C C . PHE A 1 168 ? 13.869 0.543 -41.670 1.00 50.97 168 PHE A C 1
ATOM 1367 O O . PHE A 1 168 ? 13.782 0.180 -40.491 1.00 50.97 168 PHE A O 1
ATOM 1374 N N . ASP A 1 169 ? 15.043 0.587 -42.295 1.00 53.31 169 ASP A N 1
ATOM 1375 C CA . ASP A 1 169 ? 16.342 0.521 -41.613 1.00 53.31 169 ASP A CA 1
ATOM 1376 C C . ASP A 1 169 ? 16.785 1.911 -41.113 1.00 53.31 169 ASP A C 1
ATOM 1378 O O . ASP A 1 169 ? 16.094 2.906 -41.331 1.00 53.31 169 ASP A O 1
ATOM 1382 N N . GLU A 1 170 ? 17.921 1.985 -40.410 1.00 46.41 170 GLU A N 1
ATOM 1383 C CA . GLU A 1 170 ? 18.470 3.238 -39.852 1.00 46.41 170 GLU A CA 1
ATOM 1384 C C . GLU A 1 170 ? 18.741 4.315 -40.923 1.00 46.41 170 GLU A C 1
ATOM 1386 O O . GLU A 1 170 ? 18.833 5.496 -40.598 1.00 46.41 170 GLU A O 1
ATOM 1391 N N . ASN A 1 171 ? 18.782 3.919 -42.201 1.00 45.56 171 ASN A N 1
ATOM 1392 C CA . ASN A 1 171 ? 19.004 4.783 -43.359 1.00 45.56 171 ASN A CA 1
ATOM 1393 C C . ASN A 1 171 ? 17.709 5.117 -44.130 1.00 45.56 171 ASN A C 1
ATOM 1395 O O . ASN A 1 171 ? 17.760 5.795 -45.155 1.00 45.56 171 ASN A O 1
ATOM 1399 N N . GLY A 1 172 ? 16.539 4.672 -43.654 1.00 46.97 172 GLY A N 1
ATOM 1400 C CA . GLY A 1 172 ? 15.238 5.005 -44.238 1.00 46.97 172 GLY A CA 1
ATOM 1401 C C . GLY A 1 172 ? 14.846 4.197 -45.482 1.00 46.97 172 GLY A C 1
ATOM 1402 O O . GLY A 1 172 ? 13.884 4.568 -46.161 1.00 46.97 172 GLY A O 1
ATOM 1403 N N . PHE A 1 173 ? 15.529 3.087 -45.784 1.00 51.16 173 PHE A N 1
ATOM 1404 C CA . PHE A 1 173 ? 15.166 2.176 -46.873 1.00 51.16 173 PHE A CA 1
ATOM 1405 C C . PHE A 1 173 ? 14.150 1.133 -46.421 1.00 51.16 173 PHE A C 1
ATOM 1407 O O . PHE A 1 173 ? 14.214 0.625 -45.302 1.00 51.16 173 PHE A O 1
ATOM 1414 N N . ARG A 1 174 ? 13.198 0.790 -47.304 1.00 49.38 174 ARG A N 1
ATOM 1415 C CA . ARG A 1 174 ? 12.167 -0.210 -47.005 1.00 49.38 174 ARG A CA 1
ATOM 1416 C C . ARG A 1 174 ? 12.836 -1.582 -46.825 1.00 49.38 174 ARG A C 1
ATOM 1418 O O . ARG A 1 174 ? 13.305 -2.159 -47.802 1.00 49.38 174 ARG A O 1
ATOM 1425 N N . ARG A 1 175 ? 12.847 -2.133 -45.607 1.00 50.44 175 ARG A N 1
ATOM 1426 C CA . ARG A 1 175 ? 13.186 -3.534 -45.336 1.00 50.44 175 ARG A CA 1
ATOM 1427 C C . ARG A 1 175 ? 12.224 -4.401 -46.134 1.00 50.44 175 ARG A C 1
ATOM 1429 O O . ARG A 1 175 ? 11.043 -4.506 -45.809 1.00 50.44 175 ARG A O 1
ATOM 1436 N N . VAL A 1 176 ? 12.727 -5.018 -47.195 1.00 54.81 176 VAL A N 1
ATOM 1437 C CA . VAL A 1 176 ? 11.992 -6.071 -47.890 1.00 54.81 176 VAL A CA 1
ATOM 1438 C C . VAL A 1 176 ? 11.850 -7.217 -46.887 1.00 54.81 176 VAL A C 1
ATOM 1440 O O . VAL A 1 176 ? 12.872 -7.670 -46.360 1.00 54.81 176 VAL A O 1
ATOM 1443 N N . PRO A 1 177 ? 10.628 -7.677 -46.562 1.00 48.28 177 PRO A N 1
ATOM 1444 C CA . PRO A 1 177 ? 10.466 -8.813 -45.675 1.00 48.28 177 PRO A CA 1
ATOM 1445 C C . PRO A 1 177 ? 11.176 -9.998 -46.321 1.00 48.28 177 PRO A C 1
ATOM 1447 O O . PRO A 1 177 ? 10.759 -10.506 -47.363 1.00 48.28 177 PRO A O 1
ATOM 1450 N N . ARG A 1 178 ? 12.296 -10.420 -45.728 1.00 50.66 178 ARG A N 1
ATOM 1451 C CA . ARG A 1 178 ? 12.975 -11.648 -46.132 1.00 50.66 178 ARG A CA 1
ATOM 1452 C C . ARG A 1 178 ? 11.941 -12.756 -45.942 1.00 50.66 178 ARG A C 1
ATOM 1454 O O . ARG A 1 178 ? 11.522 -12.974 -44.807 1.00 50.66 178 ARG A O 1
ATOM 1461 N N . LYS A 1 179 ? 11.478 -13.401 -47.023 1.00 46.91 179 LYS A N 1
ATOM 1462 C CA . LYS A 1 179 ? 10.595 -14.574 -46.937 1.00 46.91 179 LYS A CA 1
ATOM 1463 C C . LYS A 1 179 ? 11.346 -15.638 -46.141 1.00 46.91 179 LYS A C 1
ATOM 1465 O O . LYS A 1 179 ? 12.190 -16.346 -46.682 1.00 46.91 179 LYS A O 1
ATOM 1470 N N . VAL A 1 180 ? 11.109 -15.688 -44.834 1.00 52.69 180 VAL A N 1
ATOM 1471 C CA . VAL A 1 180 ? 11.602 -16.773 -43.993 1.00 52.69 180 VAL A CA 1
ATOM 1472 C C . VAL A 1 180 ? 10.807 -17.997 -44.439 1.00 52.69 180 VAL A C 1
ATOM 1474 O O . VAL A 1 180 ? 9.577 -17.927 -44.416 1.00 52.69 180 VAL A O 1
ATOM 1477 N N . PRO A 1 181 ? 11.454 -19.081 -44.900 1.00 55.84 181 PRO A N 1
ATOM 1478 C CA . PRO A 1 181 ? 10.742 -20.288 -45.288 1.00 55.84 181 PRO A CA 1
ATOM 1479 C C . PRO A 1 181 ? 9.807 -20.697 -44.150 1.00 55.84 181 PRO A C 1
ATOM 1481 O O . PRO A 1 181 ? 10.244 -20.788 -43.003 1.00 55.84 181 PRO A O 1
ATOM 1484 N N . GLN A 1 182 ? 8.528 -20.925 -44.448 1.00 58.72 182 GLN A N 1
ATOM 1485 C CA . GLN A 1 182 ? 7.514 -21.283 -43.445 1.00 58.72 182 GLN A CA 1
ATOM 1486 C C . GLN A 1 182 ? 7.894 -22.568 -42.680 1.00 58.72 182 GLN A C 1
ATOM 1488 O O . GLN A 1 182 ? 7.523 -22.734 -41.521 1.00 58.72 182 GLN A O 1
ATOM 1493 N N . ASN A 1 183 ? 8.738 -23.401 -43.303 1.00 54.22 183 ASN A N 1
ATOM 1494 C CA . ASN A 1 183 ? 9.285 -24.647 -42.766 1.00 54.22 183 ASN A CA 1
ATOM 1495 C C . ASN A 1 183 ? 10.750 -24.533 -42.314 1.00 54.22 183 ASN A C 1
ATOM 1497 O O . ASN A 1 183 ? 11.414 -25.549 -42.114 1.00 54.22 183 ASN A O 1
ATOM 1501 N N . ALA A 1 184 ? 11.288 -23.319 -42.155 1.00 51.75 184 ALA A N 1
ATOM 1502 C CA . ALA A 1 184 ? 12.597 -23.161 -41.538 1.00 51.75 184 ALA A CA 1
ATOM 1503 C C . ALA A 1 184 ? 12.512 -23.723 -40.110 1.00 51.75 184 ALA A C 1
ATOM 1505 O O . ALA A 1 184 ? 11.648 -23.280 -39.342 1.00 51.75 184 ALA A O 1
ATOM 1506 N N . PRO A 1 185 ? 13.370 -24.685 -39.721 1.00 56.34 185 PRO A N 1
ATOM 1507 C CA . PRO A 1 185 ? 13.340 -25.215 -38.371 1.00 56.34 185 PRO A CA 1
ATOM 1508 C C . PRO A 1 185 ? 13.497 -24.035 -37.416 1.00 56.34 185 PRO A C 1
ATOM 1510 O O . PRO A 1 185 ? 14.502 -23.320 -37.470 1.00 56.34 185 PRO A O 1
ATOM 1513 N N . ARG A 1 186 ? 12.487 -23.789 -36.564 1.00 52.75 186 ARG A N 1
ATOM 1514 C CA . ARG A 1 186 ? 12.596 -22.803 -35.483 1.00 52.75 186 ARG A CA 1
ATOM 1515 C C . ARG A 1 186 ? 13.874 -23.151 -34.732 1.00 52.75 186 ARG A C 1
ATOM 1517 O O . ARG A 1 186 ? 13.906 -24.153 -34.017 1.00 52.75 186 ARG A O 1
ATOM 1524 N N . LYS A 1 187 ? 14.930 -22.342 -34.889 1.00 47.94 187 LYS A N 1
ATOM 1525 C CA . LYS A 1 187 ? 16.110 -22.421 -34.026 1.00 47.94 187 LYS A CA 1
ATOM 1526 C C . LYS A 1 187 ? 15.569 -22.221 -32.618 1.00 47.94 187 LYS A C 1
ATOM 1528 O O . LYS A 1 187 ? 15.240 -21.099 -32.240 1.00 47.94 187 LYS A O 1
ATOM 1533 N N . LYS A 1 188 ? 15.400 -23.315 -31.865 1.00 45.34 188 LYS A N 1
ATOM 1534 C CA . LYS A 1 188 ? 15.110 -23.245 -30.435 1.00 45.34 188 LYS A CA 1
ATOM 1535 C C . LYS A 1 188 ? 16.212 -22.360 -29.874 1.00 45.34 188 LYS A C 1
ATOM 1537 O O . LYS A 1 188 ? 17.380 -22.749 -29.927 1.00 45.34 188 LYS A O 1
ATOM 1542 N N . ILE A 1 189 ? 15.861 -21.153 -29.433 1.00 48.38 189 ILE A N 1
ATOM 1543 C CA . ILE A 1 189 ? 16.779 -20.289 -28.699 1.00 48.38 189 ILE A CA 1
ATOM 1544 C C . ILE A 1 189 ? 17.093 -21.090 -27.442 1.00 48.38 189 ILE A C 1
ATOM 1546 O O . ILE A 1 189 ? 16.286 -21.149 -26.514 1.00 48.38 189 ILE A O 1
ATOM 1550 N N . ARG A 1 190 ? 18.204 -21.832 -27.466 1.00 47.38 190 ARG A N 1
ATOM 1551 C CA . ARG A 1 190 ? 18.652 -22.586 -26.302 1.00 47.38 190 ARG A CA 1
ATOM 1552 C C . ARG A 1 190 ? 18.876 -21.540 -25.209 1.00 47.38 190 ARG A C 1
ATOM 1554 O O . ARG A 1 190 ? 19.491 -20.515 -25.514 1.00 47.38 190 ARG A O 1
ATOM 1561 N N . PRO A 1 191 ? 18.367 -21.732 -23.980 1.00 50.28 191 PRO A N 1
ATOM 1562 C CA . PRO A 1 191 ? 18.689 -20.821 -22.894 1.00 50.28 191 PRO A CA 1
ATOM 1563 C C . PRO A 1 191 ? 20.214 -20.771 -22.798 1.00 50.28 191 PRO A C 1
ATOM 1565 O O . PRO A 1 191 ? 20.846 -21.797 -22.547 1.00 50.28 191 PRO A O 1
ATOM 1568 N N . GLN A 1 192 ? 20.811 -19.612 -23.086 1.00 55.31 192 GLN A N 1
ATOM 1569 C CA . GLN A 1 192 ? 22.247 -19.416 -22.924 1.00 55.31 192 GLN A CA 1
ATOM 1570 C C . GLN A 1 192 ? 22.554 -19.605 -21.437 1.00 55.31 192 GLN A C 1
ATOM 1572 O O . GLN A 1 192 ? 22.276 -18.735 -20.611 1.00 55.31 192 GLN A O 1
ATOM 1577 N N . ARG A 1 193 ? 23.071 -20.783 -21.073 1.00 54.88 193 ARG A N 1
ATOM 1578 C CA . ARG A 1 193 ? 23.654 -21.010 -19.753 1.00 54.88 193 ARG A CA 1
ATOM 1579 C C . ARG A 1 193 ? 24.916 -20.157 -19.692 1.00 54.88 193 ARG A C 1
ATOM 1581 O O . ARG A 1 193 ? 25.788 -20.297 -20.545 1.00 54.88 193 ARG A O 1
ATOM 1588 N N . ARG A 1 194 ? 24.978 -19.228 -18.740 1.00 57.34 194 ARG A N 1
ATOM 1589 C CA . ARG A 1 194 ? 26.186 -18.426 -18.535 1.00 57.34 194 ARG A CA 1
ATOM 1590 C C . ARG A 1 194 ? 27.284 -19.328 -17.963 1.00 57.34 194 ARG A C 1
ATOM 1592 O O . ARG A 1 194 ? 26.963 -20.146 -17.099 1.00 57.34 194 ARG A O 1
ATOM 1599 N N . PRO A 1 195 ? 28.543 -19.189 -18.405 1.00 63.50 195 PRO A N 1
ATOM 1600 C CA . PRO A 1 195 ? 29.662 -19.824 -17.723 1.00 63.50 195 PRO A CA 1
ATOM 1601 C C . PRO A 1 195 ? 29.765 -19.285 -16.290 1.00 63.50 195 PRO A C 1
ATOM 1603 O O . PRO A 1 195 ? 29.383 -18.140 -16.018 1.00 63.50 195 PRO A O 1
ATOM 1606 N N . ILE A 1 196 ? 30.265 -20.119 -15.375 1.00 63.66 196 ILE A N 1
ATOM 1607 C CA . ILE A 1 196 ? 30.518 -19.746 -13.979 1.00 63.66 196 ILE A CA 1
ATOM 1608 C C . ILE A 1 196 ? 31.467 -18.545 -13.996 1.00 63.66 196 ILE A C 1
ATOM 1610 O O . ILE A 1 196 ? 32.632 -18.654 -14.364 1.00 63.66 196 ILE A O 1
ATOM 1614 N N . THR A 1 197 ? 30.932 -17.369 -13.684 1.00 71.94 197 THR A N 1
ATOM 1615 C CA . THR A 1 197 ? 31.697 -16.119 -13.644 1.00 71.94 197 THR A CA 1
ATOM 1616 C C . THR A 1 197 ? 32.287 -15.961 -12.242 1.00 71.94 197 THR A C 1
ATOM 1618 O O . THR A 1 197 ? 31.694 -16.446 -11.277 1.00 71.94 197 THR A O 1
ATOM 1621 N N . ALA A 1 198 ? 33.395 -15.228 -12.092 1.00 70.31 198 ALA A N 1
ATOM 1622 C CA . ALA A 1 198 ? 33.990 -14.911 -10.787 1.00 70.31 198 ALA A CA 1
ATOM 1623 C C . ALA A 1 198 ? 32.963 -14.393 -9.755 1.00 70.31 198 ALA A C 1
ATOM 1625 O O . ALA A 1 198 ? 33.013 -14.771 -8.592 1.00 70.31 198 ALA A O 1
ATOM 1626 N N . ALA A 1 199 ? 31.955 -13.627 -10.187 1.00 69.75 199 ALA A N 1
ATOM 1627 C CA . ALA A 1 199 ? 30.861 -13.160 -9.331 1.00 69.75 199 ALA A CA 1
ATOM 1628 C C . ALA A 1 199 ? 30.038 -14.293 -8.681 1.00 69.75 199 ALA A C 1
ATOM 1630 O O . ALA A 1 199 ? 29.545 -14.130 -7.571 1.00 69.75 199 ALA A O 1
ATOM 1631 N N . THR A 1 200 ? 29.887 -15.446 -9.342 1.00 73.00 200 THR A N 1
ATOM 1632 C CA . THR A 1 200 ? 29.202 -16.619 -8.774 1.00 73.00 200 THR A CA 1
ATOM 1633 C C . THR A 1 200 ? 30.063 -17.294 -7.711 1.00 73.00 200 THR A C 1
ATOM 1635 O O . THR A 1 200 ? 29.544 -17.672 -6.671 1.00 73.00 200 THR A O 1
ATOM 1638 N N . ILE A 1 201 ? 31.378 -17.369 -7.931 1.00 78.31 201 ILE A N 1
ATOM 1639 C CA . ILE A 1 201 ? 32.333 -17.914 -6.955 1.00 78.31 201 ILE A CA 1
ATOM 1640 C C . ILE A 1 201 ? 32.387 -17.017 -5.711 1.00 78.31 201 ILE A C 1
ATOM 1642 O O . ILE A 1 201 ? 32.246 -17.506 -4.594 1.00 78.31 201 ILE A O 1
ATOM 1646 N N . ILE A 1 202 ? 32.492 -15.698 -5.905 1.00 80.69 202 ILE A N 1
ATOM 1647 C CA . ILE A 1 202 ? 32.446 -14.705 -4.820 1.00 80.69 202 ILE A CA 1
ATOM 1648 C C . ILE A 1 202 ? 31.096 -14.775 -4.093 1.00 80.69 202 ILE A C 1
ATOM 1650 O O . ILE A 1 202 ? 31.052 -14.755 -2.866 1.00 80.69 202 ILE A O 1
ATOM 1654 N N . GLY A 1 203 ? 29.994 -14.919 -4.838 1.00 80.94 203 GLY A N 1
ATOM 1655 C CA . GLY A 1 203 ? 28.655 -15.084 -4.277 1.00 80.94 203 GLY A CA 1
ATOM 1656 C C . GLY A 1 203 ? 28.529 -16.329 -3.400 1.00 80.94 203 GLY A C 1
ATOM 1657 O O . GLY A 1 203 ? 27.973 -16.236 -2.315 1.00 80.94 203 GLY A O 1
ATOM 1658 N N . CYS A 1 204 ? 29.088 -17.469 -3.818 1.00 79.69 204 CYS A N 1
ATOM 1659 C CA . CYS A 1 204 ? 29.144 -18.685 -3.002 1.00 79.69 204 CYS A CA 1
ATOM 1660 C C . CYS A 1 204 ? 30.030 -18.502 -1.758 1.00 79.69 204 CYS A C 1
ATOM 1662 O O . CYS A 1 204 ? 29.631 -18.900 -0.666 1.00 79.69 204 CYS A O 1
ATOM 1664 N N . GLY A 1 205 ? 31.190 -17.852 -1.896 1.00 80.94 205 GLY A N 1
ATOM 1665 C CA . GLY A 1 205 ? 32.083 -17.549 -0.772 1.00 80.94 205 GLY A CA 1
ATOM 1666 C C . GLY A 1 205 ? 31.450 -16.632 0.280 1.00 80.94 205 GLY A C 1
ATOM 1667 O O . GLY A 1 205 ? 31.681 -16.808 1.474 1.00 80.94 205 GLY A O 1
ATOM 1668 N N . ALA A 1 206 ? 30.572 -15.714 -0.138 1.00 82.12 206 ALA A N 1
ATOM 1669 C CA . ALA A 1 206 ? 29.858 -14.805 0.757 1.00 82.12 206 ALA A CA 1
ATOM 1670 C C . ALA A 1 206 ? 28.940 -15.524 1.770 1.00 82.12 206 ALA A C 1
ATOM 1672 O O . ALA A 1 206 ? 28.582 -14.935 2.788 1.00 82.12 206 ALA A O 1
ATOM 1673 N N . PHE A 1 207 ? 28.572 -16.790 1.546 1.00 83.06 207 PHE A N 1
ATOM 1674 C CA . PHE A 1 207 ? 27.780 -17.562 2.511 1.00 83.06 207 PHE A CA 1
ATOM 1675 C C . PHE A 1 207 ? 28.600 -18.085 3.699 1.00 83.06 207 PHE A C 1
ATOM 1677 O O . PHE A 1 207 ? 28.015 -18.385 4.737 1.00 83.06 207 PHE A O 1
ATOM 1684 N N . ALA A 1 208 ? 29.930 -18.178 3.592 1.00 82.38 208 ALA A N 1
ATOM 1685 C CA . ALA A 1 208 ? 30.761 -18.831 4.606 1.00 82.38 208 ALA A CA 1
ATOM 1686 C C . ALA A 1 208 ? 30.708 -18.126 5.974 1.00 82.38 208 ALA A C 1
ATOM 1688 O O . ALA A 1 208 ? 30.451 -18.763 6.995 1.00 82.38 208 ALA A O 1
ATOM 1689 N N . VAL A 1 209 ? 30.890 -16.804 5.998 1.00 80.56 209 VAL A N 1
ATOM 1690 C CA . VAL A 1 209 ? 30.932 -16.013 7.241 1.00 80.56 209 VAL A CA 1
ATOM 1691 C C . VAL A 1 209 ? 29.569 -15.989 7.969 1.00 80.56 209 VAL A C 1
ATOM 1693 O O . VAL A 1 209 ? 29.543 -16.277 9.167 1.00 80.56 209 VAL A O 1
ATOM 1696 N N . PRO A 1 210 ? 28.423 -15.758 7.294 1.00 81.19 210 PRO A N 1
ATOM 1697 C CA . PRO A 1 210 ? 27.096 -15.880 7.904 1.00 81.19 210 PRO A CA 1
ATOM 1698 C C . PRO A 1 210 ? 26.747 -17.291 8.388 1.00 81.19 210 PRO A C 1
ATOM 1700 O O . PRO A 1 210 ? 26.078 -17.427 9.409 1.00 81.19 210 PRO A O 1
ATOM 1703 N N . LEU A 1 211 ? 27.181 -18.347 7.687 1.00 82.50 211 LEU A N 1
ATOM 1704 C CA . LEU A 1 211 ? 26.919 -19.730 8.106 1.00 82.50 211 LEU A CA 1
ATOM 1705 C C . LEU A 1 211 ? 27.662 -20.073 9.400 1.00 82.50 211 LEU A C 1
ATOM 1707 O O . LEU A 1 211 ? 27.064 -20.625 10.321 1.00 82.50 211 LEU A O 1
ATOM 1711 N N . VAL A 1 212 ? 28.940 -19.698 9.500 1.00 81.31 212 VAL A N 1
ATOM 1712 C CA . VAL A 1 212 ? 29.750 -19.933 10.705 1.00 81.31 212 VAL A CA 1
ATOM 1713 C C . VAL A 1 212 ? 29.263 -19.066 11.873 1.00 81.31 212 VAL A C 1
ATOM 1715 O O . VAL A 1 212 ? 29.065 -19.574 12.978 1.00 81.31 212 VAL A O 1
ATOM 1718 N N . GLY A 1 213 ? 29.003 -17.774 11.636 1.00 80.50 213 GLY A N 1
ATOM 1719 C CA . GLY A 1 213 ? 28.462 -16.867 12.654 1.00 80.50 213 GLY A CA 1
ATOM 1720 C C . GLY A 1 213 ? 27.066 -17.281 13.130 1.00 80.50 213 GLY A C 1
ATOM 1721 O O . GLY A 1 213 ? 26.788 -17.292 14.329 1.00 80.50 213 GLY A O 1
ATOM 1722 N N . GLY A 1 214 ? 26.205 -17.691 12.198 1.00 80.06 214 GLY A N 1
ATOM 1723 C CA . GLY A 1 214 ? 24.858 -18.178 12.467 1.00 80.06 214 GLY A CA 1
ATOM 1724 C C . GLY A 1 214 ? 24.847 -19.476 13.269 1.00 80.06 214 GLY A C 1
ATOM 1725 O O . GLY A 1 214 ? 24.139 -19.558 14.270 1.00 80.06 214 GLY A O 1
ATOM 1726 N N . MET A 1 215 ? 25.679 -20.453 12.895 1.00 80.56 215 MET A N 1
ATOM 1727 C CA . MET A 1 215 ? 25.837 -21.707 13.642 1.00 80.56 215 MET A CA 1
ATOM 1728 C C . MET A 1 215 ? 26.272 -21.442 15.092 1.00 80.56 215 MET A C 1
ATOM 1730 O O . MET A 1 215 ? 25.731 -22.025 16.028 1.00 80.56 215 MET A O 1
ATOM 1734 N N . ARG A 1 216 ? 27.193 -20.496 15.310 1.00 78.06 216 ARG A N 1
ATOM 1735 C CA . ARG A 1 216 ? 27.663 -20.136 16.656 1.00 78.06 216 ARG A CA 1
ATOM 1736 C C . ARG A 1 216 ? 26.584 -19.454 17.506 1.00 78.06 216 ARG A C 1
ATOM 1738 O O . ARG A 1 216 ? 26.479 -19.743 18.697 1.00 78.06 216 ARG A O 1
ATOM 1745 N N . LEU A 1 217 ? 25.779 -18.566 16.916 1.00 81.06 217 LEU A N 1
ATOM 1746 C CA . LEU A 1 217 ? 24.642 -17.930 17.597 1.00 81.06 217 LEU A CA 1
ATOM 1747 C C . LEU A 1 217 ? 23.525 -18.933 17.910 1.00 81.06 217 LEU A C 1
ATOM 1749 O O . LEU A 1 217 ? 22.938 -18.872 18.992 1.00 81.06 217 LEU A O 1
ATOM 1753 N N . PHE A 1 218 ? 23.292 -19.892 17.012 1.00 79.69 218 PHE A N 1
ATOM 1754 C CA . PHE A 1 218 ? 22.353 -20.992 17.214 1.00 79.69 218 PHE A CA 1
ATOM 1755 C C . PHE A 1 218 ? 22.747 -21.859 18.418 1.00 79.69 218 PHE A C 1
ATOM 1757 O O . PHE A 1 218 ? 21.917 -22.083 19.296 1.00 79.69 218 PHE A O 1
ATOM 1764 N N . CYS A 1 219 ? 24.027 -22.233 18.545 1.00 81.75 219 CYS A N 1
ATOM 1765 C CA . CYS A 1 219 ? 24.538 -22.952 19.722 1.00 81.75 219 CYS A CA 1
ATOM 1766 C C . CYS A 1 219 ? 24.417 -22.156 21.039 1.00 81.75 219 CYS A C 1
ATOM 1768 O O . CYS A 1 219 ? 24.470 -22.743 22.114 1.00 81.75 219 CYS A O 1
ATOM 1770 N N . ARG A 1 220 ? 24.241 -20.829 20.975 1.00 77.12 220 ARG A N 1
ATOM 1771 C CA . ARG A 1 220 ? 24.012 -19.938 22.131 1.00 77.12 220 ARG A CA 1
ATOM 1772 C C . ARG A 1 220 ? 22.526 -19.639 22.383 1.00 77.12 220 ARG A C 1
ATOM 1774 O O . ARG A 1 220 ? 22.217 -18.800 23.223 1.00 77.12 220 ARG A O 1
ATOM 1781 N N . GLY A 1 221 ? 21.610 -20.272 21.644 1.00 78.38 221 GLY A N 1
ATOM 1782 C CA . GLY A 1 221 ? 20.162 -20.070 21.768 1.00 78.38 221 GLY A CA 1
ATOM 1783 C C . GLY A 1 221 ? 19.622 -18.795 21.104 1.00 78.38 221 GLY A C 1
ATOM 1784 O O . GLY A 1 221 ? 18.427 -18.518 21.190 1.00 78.38 221 GLY A O 1
ATOM 1785 N N . ILE A 1 222 ? 20.459 -18.018 20.407 1.00 80.75 222 ILE A N 1
ATOM 1786 C CA . ILE A 1 222 ? 20.051 -16.777 19.734 1.00 80.75 222 ILE A CA 1
ATOM 1787 C C . ILE A 1 222 ? 19.703 -17.097 18.276 1.00 80.75 222 ILE A C 1
ATOM 1789 O O . ILE A 1 222 ? 20.549 -17.059 17.385 1.00 80.75 222 ILE A O 1
ATOM 1793 N N . THR A 1 223 ? 18.433 -17.416 18.024 1.00 81.50 223 THR A N 1
ATOM 1794 C CA . THR A 1 223 ? 17.952 -17.888 16.709 1.00 81.50 223 THR A CA 1
ATOM 1795 C C . THR A 1 223 ? 17.293 -16.801 15.853 1.00 81.50 223 THR A C 1
ATOM 1797 O O . THR A 1 223 ? 17.150 -16.969 14.639 1.00 81.50 223 THR A O 1
ATOM 1800 N N . TRP A 1 224 ? 16.921 -15.662 16.446 1.00 80.81 224 TRP A N 1
ATOM 1801 C CA . TRP A 1 224 ? 16.172 -14.603 15.759 1.00 80.81 224 TRP A CA 1
ATOM 1802 C C . TRP A 1 224 ? 16.866 -14.019 14.505 1.00 80.81 224 TRP A C 1
ATOM 1804 O O . TRP A 1 224 ? 16.154 -13.785 13.525 1.00 80.81 224 TRP A O 1
ATOM 1814 N N . PRO A 1 225 ? 18.209 -13.842 14.429 1.00 81.94 225 PRO A N 1
ATOM 1815 C CA . PRO A 1 225 ? 18.850 -13.296 13.227 1.00 81.94 225 PRO A CA 1
ATOM 1816 C C . PRO A 1 225 ? 18.786 -14.265 12.041 1.00 81.94 225 PRO A C 1
ATOM 1818 O O . PRO A 1 225 ? 18.624 -13.844 10.894 1.00 81.94 225 PRO A O 1
ATOM 1821 N N . LEU A 1 226 ? 18.869 -15.572 12.315 1.00 81.00 226 LEU A N 1
ATOM 1822 C CA . LEU A 1 226 ? 18.738 -16.629 11.310 1.00 81.00 226 LEU A CA 1
ATOM 1823 C C . LEU A 1 226 ? 17.310 -16.700 10.764 1.00 81.00 226 LEU A C 1
ATOM 1825 O O . LEU A 1 226 ? 17.120 -16.787 9.549 1.00 81.00 226 LEU A O 1
ATOM 1829 N N . MET A 1 227 ? 16.312 -16.603 11.647 1.00 84.06 227 MET A N 1
ATOM 1830 C CA . MET A 1 227 ? 14.899 -16.551 11.260 1.00 84.06 227 MET A CA 1
ATOM 1831 C C . MET A 1 227 ? 14.609 -15.329 10.379 1.00 84.06 227 MET A C 1
ATOM 1833 O O . MET A 1 227 ? 14.036 -15.470 9.299 1.00 84.06 227 MET A O 1
ATOM 1837 N N . LEU A 1 228 ? 15.070 -14.142 10.791 1.00 85.38 228 LEU A N 1
ATOM 1838 C CA . LEU A 1 228 ? 14.876 -12.900 10.040 1.00 85.38 228 LEU A CA 1
ATOM 1839 C C . LEU A 1 228 ? 15.532 -12.962 8.653 1.00 85.38 228 LEU A C 1
ATOM 1841 O O . LEU A 1 228 ? 14.883 -12.664 7.649 1.00 85.38 228 LEU A O 1
ATOM 1845 N N . THR A 1 229 ? 16.786 -13.418 8.586 1.00 85.38 229 THR A N 1
ATOM 1846 C CA . THR A 1 229 ? 17.525 -13.571 7.321 1.00 85.38 229 THR A CA 1
ATOM 1847 C C . THR A 1 229 ? 16.832 -14.569 6.390 1.00 85.38 229 THR A C 1
ATOM 1849 O O . THR A 1 229 ? 16.729 -14.324 5.188 1.00 85.38 229 THR A O 1
ATOM 1852 N N . SER A 1 230 ? 16.297 -15.669 6.928 1.00 85.69 230 SER A N 1
ATOM 1853 C CA . SER A 1 230 ? 15.597 -16.697 6.143 1.00 85.69 230 SER A CA 1
ATOM 1854 C C . SER A 1 230 ? 14.287 -16.175 5.547 1.00 85.69 230 SER A C 1
ATOM 1856 O O . SER A 1 230 ? 14.041 -16.341 4.350 1.00 85.69 230 SER A O 1
ATOM 1858 N N . VAL A 1 231 ? 13.475 -15.481 6.352 1.00 89.56 231 VAL A N 1
ATOM 1859 C CA . VAL A 1 231 ? 12.208 -14.880 5.902 1.00 89.56 231 VAL A CA 1
ATOM 1860 C C . VAL A 1 231 ? 12.462 -13.806 4.844 1.00 89.56 231 VAL A C 1
ATOM 1862 O O . VAL A 1 231 ? 11.830 -13.817 3.784 1.00 89.56 231 VAL A O 1
ATOM 1865 N N . MET A 1 232 ? 13.426 -12.914 5.084 1.00 89.31 232 MET A N 1
ATOM 1866 C CA . MET A 1 232 ? 13.774 -11.855 4.133 1.00 89.31 232 MET A CA 1
ATOM 1867 C C . MET A 1 232 ? 14.376 -12.412 2.841 1.00 89.31 232 MET A C 1
ATOM 1869 O O . MET A 1 232 ? 14.065 -11.920 1.753 1.00 89.31 232 MET A O 1
ATOM 1873 N N . SER A 1 233 ? 15.175 -13.479 2.922 1.00 90.50 233 SER A N 1
ATOM 1874 C CA . SER A 1 233 ? 15.709 -14.172 1.744 1.00 90.50 233 SER A CA 1
ATOM 1875 C C . SER A 1 233 ? 14.591 -14.763 0.886 1.00 90.50 233 SER A C 1
ATOM 1877 O O . SER A 1 233 ? 14.570 -14.551 -0.328 1.00 90.50 233 SER A O 1
ATOM 1879 N N . LEU A 1 234 ? 13.619 -15.444 1.500 1.00 90.94 234 LEU A N 1
ATOM 1880 C CA . LEU A 1 234 ? 12.490 -16.020 0.770 1.00 90.94 234 LEU A CA 1
ATOM 1881 C C . LEU A 1 234 ? 11.633 -14.934 0.102 1.00 90.94 234 LEU A C 1
ATOM 1883 O O . LEU A 1 234 ? 11.329 -15.033 -1.090 1.00 90.94 234 LEU A O 1
ATOM 1887 N N . ALA A 1 235 ? 11.303 -13.867 0.835 1.00 90.12 235 ALA A N 1
ATOM 1888 C CA . ALA A 1 235 ? 10.551 -12.734 0.299 1.00 90.12 235 ALA A CA 1
ATOM 1889 C C . ALA A 1 235 ? 11.268 -12.088 -0.901 1.00 90.12 235 ALA A C 1
ATOM 1891 O O . ALA A 1 235 ? 10.651 -11.813 -1.933 1.00 90.12 235 ALA A O 1
ATOM 1892 N N . THR A 1 236 ? 12.589 -11.914 -0.802 1.00 89.44 236 THR A N 1
ATOM 1893 C CA . THR A 1 236 ? 13.404 -11.315 -1.868 1.00 89.44 236 THR A CA 1
ATOM 1894 C C . THR A 1 236 ? 13.466 -12.211 -3.104 1.00 89.44 236 THR A C 1
ATOM 1896 O O . THR A 1 236 ? 13.303 -11.726 -4.225 1.00 89.44 236 THR A O 1
ATOM 1899 N N . PHE A 1 237 ? 13.612 -13.527 -2.928 1.00 90.44 237 PHE A N 1
ATOM 1900 C CA . PHE A 1 237 ? 13.593 -14.485 -4.035 1.00 90.44 237 PHE A CA 1
ATOM 1901 C C . PHE A 1 237 ? 12.263 -14.451 -4.809 1.00 90.44 237 PHE A C 1
ATOM 1903 O O . PHE A 1 237 ? 12.257 -14.362 -6.042 1.00 90.44 237 PHE A O 1
ATOM 1910 N N . ILE A 1 238 ? 11.133 -14.447 -4.091 1.00 89.62 238 ILE A N 1
ATOM 1911 C CA . ILE A 1 238 ? 9.793 -14.335 -4.689 1.00 89.62 238 ILE A CA 1
ATOM 1912 C C . ILE A 1 238 ? 9.655 -13.009 -5.445 1.00 89.62 238 ILE A C 1
ATOM 1914 O O . ILE A 1 238 ? 9.161 -12.990 -6.576 1.00 89.62 238 ILE A O 1
ATOM 1918 N N . MET A 1 239 ? 10.140 -11.906 -4.869 1.00 88.38 239 MET A N 1
ATOM 1919 C CA . MET A 1 239 ? 10.085 -10.588 -5.500 1.00 88.38 239 MET A CA 1
ATOM 1920 C C . MET A 1 239 ? 10.856 -10.541 -6.829 1.00 88.38 239 MET A C 1
ATOM 1922 O O . MET A 1 239 ? 10.356 -9.978 -7.805 1.00 88.38 239 MET A O 1
ATOM 1926 N N . TYR A 1 240 ? 12.026 -11.181 -6.915 1.00 85.12 240 TYR A N 1
ATOM 1927 C CA . TYR A 1 240 ? 12.780 -11.314 -8.170 1.00 85.12 240 TYR A CA 1
ATOM 1928 C C . TYR A 1 240 ? 12.032 -12.149 -9.223 1.00 85.12 240 TYR A C 1
ATOM 1930 O O . TYR A 1 240 ? 12.024 -11.796 -10.409 1.00 85.12 240 TYR A O 1
ATOM 1938 N N . GLY A 1 241 ? 11.363 -13.228 -8.805 1.00 84.19 241 GLY A N 1
ATOM 1939 C CA . GLY A 1 241 ? 10.517 -14.033 -9.690 1.00 84.19 241 GLY A CA 1
ATOM 1940 C C . GLY A 1 241 ? 9.325 -13.244 -10.232 1.00 84.19 241 GLY A C 1
ATOM 1941 O O . GLY A 1 241 ? 9.043 -13.269 -11.435 1.00 84.19 241 GLY A O 1
ATOM 1942 N N . PHE A 1 242 ? 8.675 -12.473 -9.362 1.00 84.31 242 PHE A N 1
ATOM 1943 C CA . PHE A 1 242 ? 7.559 -11.605 -9.717 1.00 84.31 242 PHE A CA 1
ATOM 1944 C C . PHE A 1 242 ? 7.967 -10.477 -10.673 1.00 84.31 242 PHE A C 1
ATOM 1946 O O . PHE A 1 242 ? 7.265 -10.216 -11.651 1.00 84.31 242 PHE A O 1
ATOM 1953 N N . ASP A 1 243 ? 9.128 -9.853 -10.454 1.00 84.38 243 ASP A N 1
ATOM 1954 C CA . ASP A 1 243 ? 9.672 -8.830 -11.355 1.00 84.38 243 ASP A CA 1
ATOM 1955 C C . ASP A 1 243 ? 9.945 -9.407 -12.757 1.00 84.38 243 ASP A C 1
ATOM 1957 O O . ASP A 1 243 ? 9.555 -8.814 -13.768 1.00 84.38 243 ASP A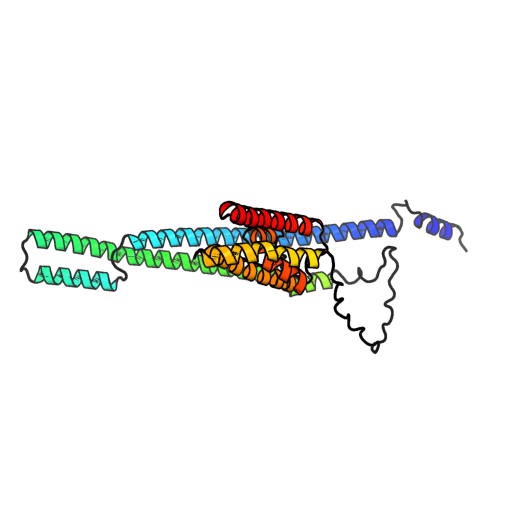 O 1
ATOM 1961 N N . LYS A 1 244 ? 10.496 -10.630 -12.845 1.00 80.38 244 LYS A N 1
ATOM 1962 C CA . LYS A 1 244 ? 10.679 -11.321 -14.133 1.00 80.38 244 LYS A CA 1
ATOM 1963 C C . LYS A 1 244 ? 9.350 -11.652 -14.809 1.00 80.38 244 LYS A C 1
ATOM 1965 O O . LYS A 1 244 ? 9.235 -11.442 -16.020 1.00 80.38 244 LYS A O 1
ATOM 1970 N N . TYR A 1 245 ? 8.355 -12.135 -14.066 1.00 79.69 245 TYR A N 1
ATOM 1971 C CA . TYR A 1 245 ? 7.012 -12.385 -14.597 1.00 79.69 245 TYR A CA 1
ATOM 1972 C C . TYR A 1 245 ? 6.395 -11.104 -15.181 1.00 79.69 245 TYR A C 1
ATOM 1974 O O . TYR A 1 245 ? 5.962 -11.086 -16.335 1.00 79.69 245 TYR A O 1
ATOM 1982 N N . ARG A 1 246 ? 6.470 -9.989 -14.446 1.00 78.38 246 ARG A N 1
ATOM 1983 C CA . ARG A 1 246 ? 5.973 -8.688 -14.916 1.00 78.38 246 ARG A CA 1
ATOM 1984 C C . ARG A 1 246 ? 6.734 -8.146 -16.123 1.00 78.38 246 ARG A C 1
ATOM 1986 O O . ARG A 1 246 ? 6.112 -7.525 -16.980 1.00 78.38 246 ARG A O 1
ATOM 1993 N N . SER A 1 247 ? 8.036 -8.422 -16.241 1.00 70.25 247 SER A N 1
ATOM 1994 C CA . SER A 1 247 ? 8.825 -8.025 -17.418 1.00 70.25 247 SER A CA 1
ATOM 1995 C C . SER A 1 247 ? 8.365 -8.707 -18.713 1.00 70.25 247 SER A C 1
ATOM 1997 O O . SER A 1 247 ? 8.480 -8.114 -19.783 1.00 70.25 247 SER A O 1
ATOM 1999 N N . ARG A 1 248 ? 7.823 -9.930 -18.616 1.00 73.06 248 ARG A N 1
ATOM 2000 C CA . ARG A 1 248 ? 7.317 -10.705 -19.760 1.00 73.06 248 ARG A CA 1
ATOM 2001 C C . ARG A 1 248 ? 5.898 -10.310 -20.159 1.00 73.06 248 ARG A C 1
ATOM 2003 O O . ARG A 1 248 ? 5.580 -10.340 -21.341 1.00 73.06 248 ARG A O 1
ATOM 2010 N N . ASN A 1 249 ? 5.082 -9.900 -19.190 1.00 74.19 249 ASN A N 1
ATOM 2011 C CA . ASN A 1 249 ? 3.682 -9.530 -19.405 1.00 74.19 249 ASN A CA 1
ATOM 2012 C C . ASN A 1 249 ? 3.464 -8.009 -19.531 1.00 74.19 249 ASN A C 1
ATOM 2014 O O . ASN A 1 249 ? 2.340 -7.542 -19.369 1.00 74.19 249 ASN A O 1
ATOM 2018 N N . SER A 1 250 ? 4.517 -7.225 -19.798 1.00 65.69 250 SER A N 1
ATOM 2019 C CA . SER A 1 250 ? 4.445 -5.756 -19.935 1.00 65.69 250 SER A CA 1
ATOM 2020 C C . SER A 1 250 ? 3.797 -5.043 -18.727 1.00 65.69 250 SER A C 1
ATOM 2022 O O . SER A 1 250 ? 3.118 -4.032 -18.887 1.00 65.69 250 SER A O 1
ATOM 2024 N N . GLY A 1 251 ? 3.994 -5.571 -17.513 1.00 69.50 251 GLY A N 1
ATOM 2025 C CA . GLY A 1 251 ? 3.470 -5.015 -16.260 1.00 69.50 251 GLY A CA 1
ATOM 2026 C C . GLY A 1 251 ? 4.338 -3.903 -15.648 1.00 69.50 251 GLY A C 1
ATOM 2027 O O . GLY A 1 251 ? 5.441 -3.610 -16.113 1.00 69.50 251 GLY A O 1
ATOM 2028 N N . TRP A 1 252 ? 3.858 -3.299 -14.553 1.00 67.81 252 TRP A N 1
ATOM 2029 C CA . TRP A 1 252 ? 4.584 -2.256 -13.810 1.00 67.81 252 TRP A CA 1
ATOM 2030 C C . TRP A 1 252 ? 5.878 -2.815 -13.194 1.00 67.81 252 TRP A C 1
ATOM 2032 O O . TRP A 1 252 ? 5.821 -3.774 -12.415 1.00 67.81 252 TRP A O 1
ATOM 2042 N N . ARG A 1 253 ? 7.030 -2.231 -13.553 1.00 69.75 253 ARG A N 1
ATOM 2043 C CA . ARG A 1 253 ? 8.362 -2.659 -13.088 1.00 69.75 253 ARG A CA 1
ATOM 2044 C C . ARG A 1 253 ? 8.568 -2.301 -11.615 1.00 69.75 253 ARG A C 1
ATOM 2046 O O . ARG A 1 253 ? 8.220 -1.196 -11.202 1.00 69.75 253 ARG A O 1
ATOM 2053 N N . VAL A 1 254 ? 9.161 -3.208 -10.837 1.00 75.00 254 VAL A N 1
ATOM 2054 C CA . VAL A 1 254 ? 9.510 -2.941 -9.433 1.00 75.00 254 VAL A CA 1
ATOM 2055 C C . VAL A 1 254 ? 10.674 -1.944 -9.388 1.00 75.00 254 VAL A C 1
ATOM 2057 O O . VAL A 1 254 ? 11.649 -2.087 -10.134 1.00 75.00 254 VAL A O 1
ATOM 2060 N N . ARG A 1 255 ? 10.567 -0.918 -8.530 1.00 80.94 255 ARG A N 1
ATOM 2061 C CA . ARG A 1 255 ? 11.620 0.093 -8.335 1.00 80.94 255 ARG A CA 1
ATOM 2062 C C . ARG A 1 255 ? 12.891 -0.573 -7.799 1.00 80.94 255 ARG A C 1
ATOM 2064 O O . ARG A 1 255 ? 12.819 -1.421 -6.914 1.00 80.94 255 ARG A O 1
ATOM 2071 N N . GLU A 1 256 ? 14.052 -0.163 -8.307 1.00 84.38 256 GLU A N 1
ATOM 2072 C CA . GLU A 1 256 ? 15.355 -0.704 -7.877 1.00 84.38 256 GLU A CA 1
ATOM 2073 C C . GLU A 1 256 ? 15.616 -0.428 -6.386 1.00 84.38 256 GLU A C 1
ATOM 2075 O O . GLU A 1 256 ? 16.139 -1.285 -5.682 1.00 84.38 256 GLU A O 1
ATOM 2080 N N . THR A 1 257 ? 15.115 0.695 -5.862 1.00 83.56 257 THR A N 1
ATOM 2081 C CA . THR A 1 257 ? 15.189 1.029 -4.432 1.00 83.56 257 THR A CA 1
ATOM 2082 C C . THR A 1 257 ? 14.478 0.020 -3.535 1.00 83.56 257 THR A C 1
ATOM 2084 O O . THR A 1 257 ? 14.980 -0.307 -2.465 1.00 83.56 257 THR A O 1
ATOM 2087 N N . THR A 1 258 ? 13.332 -0.515 -3.965 1.00 85.12 258 THR A N 1
ATOM 2088 C CA . THR A 1 258 ? 12.614 -1.547 -3.208 1.00 85.12 258 THR A CA 1
ATOM 2089 C C . THR A 1 258 ? 13.408 -2.849 -3.185 1.00 85.12 258 THR A C 1
ATOM 2091 O O . THR A 1 258 ? 13.453 -3.506 -2.157 1.00 85.12 258 THR A O 1
ATOM 2094 N N . MET A 1 259 ? 14.087 -3.204 -4.279 1.00 84.44 259 MET A N 1
ATOM 2095 C CA . MET A 1 259 ? 14.952 -4.390 -4.307 1.00 84.44 259 MET A CA 1
ATOM 2096 C C . MET A 1 259 ? 16.126 -4.258 -3.337 1.00 84.44 259 MET A C 1
ATOM 2098 O O . MET A 1 259 ? 16.320 -5.139 -2.504 1.00 84.44 259 MET A O 1
ATOM 2102 N N . HIS A 1 260 ? 16.824 -3.124 -3.368 1.00 87.81 260 HIS A N 1
ATOM 2103 C CA . HIS A 1 260 ? 17.942 -2.870 -2.462 1.00 87.81 260 HIS A CA 1
ATOM 2104 C C . HIS A 1 260 ? 17.518 -2.758 -0.992 1.00 87.81 260 HIS A C 1
ATOM 2106 O O . HIS A 1 260 ? 18.259 -3.184 -0.114 1.00 87.81 260 HIS A O 1
ATOM 2112 N N . LEU A 1 261 ? 16.310 -2.261 -0.699 1.00 88.38 261 LEU A N 1
ATOM 2113 C CA . LEU A 1 261 ? 15.784 -2.227 0.670 1.00 88.38 261 LEU A CA 1
ATOM 2114 C C . LEU A 1 261 ? 15.621 -3.637 1.256 1.00 88.38 261 LEU A C 1
ATOM 2116 O O . LEU A 1 261 ? 16.029 -3.884 2.386 1.00 88.38 261 LEU A O 1
ATOM 2120 N N . PHE A 1 262 ? 15.057 -4.570 0.488 1.00 86.94 262 PHE A N 1
ATOM 2121 C CA . PHE A 1 262 ? 14.902 -5.959 0.928 1.00 86.94 262 PHE A CA 1
ATOM 2122 C C . PHE A 1 262 ? 16.253 -6.671 1.064 1.00 86.94 262 PHE A C 1
ATOM 2124 O O . PHE A 1 262 ? 16.469 -7.416 2.018 1.00 86.94 262 PHE A O 1
ATOM 2131 N N . GLU A 1 263 ? 17.191 -6.393 0.158 1.00 88.44 263 GLU A N 1
ATOM 2132 C CA . GLU A 1 263 ? 18.571 -6.877 0.256 1.00 88.44 263 GLU A CA 1
ATOM 2133 C C . GLU A 1 263 ? 19.259 -6.358 1.528 1.00 88.44 263 GLU A C 1
ATOM 2135 O O . GLU A 1 263 ? 19.936 -7.126 2.212 1.00 88.44 263 GLU A O 1
ATOM 2140 N N . MET A 1 264 ? 19.028 -5.088 1.878 1.00 88.88 264 MET A N 1
ATOM 2141 C CA . MET A 1 264 ? 19.571 -4.445 3.076 1.00 88.88 264 MET A CA 1
ATOM 2142 C C . MET A 1 264 ? 19.006 -5.025 4.380 1.00 88.88 264 MET A C 1
ATOM 2144 O O . MET A 1 264 ? 19.708 -5.057 5.383 1.00 88.88 264 MET A O 1
ATOM 2148 N N . LEU A 1 265 ? 17.765 -5.518 4.373 1.00 86.75 265 LEU A N 1
ATOM 2149 C CA . LEU A 1 265 ? 17.111 -6.128 5.539 1.00 86.75 265 LEU A CA 1
ATOM 2150 C C . LEU A 1 265 ? 17.502 -7.603 5.777 1.00 86.75 265 LEU A C 1
ATOM 2152 O O . LEU A 1 265 ? 16.861 -8.286 6.571 1.00 86.75 265 LEU A O 1
ATOM 2156 N N . GLY A 1 266 ? 18.530 -8.116 5.095 1.00 85.19 266 GLY A N 1
ATOM 2157 C CA . GLY A 1 266 ? 18.962 -9.516 5.194 1.00 85.19 266 GLY A CA 1
ATOM 2158 C C . GLY A 1 266 ? 18.456 -10.413 4.061 1.00 85.19 266 GLY A C 1
ATOM 2159 O O . GLY A 1 266 ? 18.621 -11.628 4.115 1.00 85.19 266 GLY A O 1
ATOM 2160 N N . GLY A 1 267 ? 17.856 -9.839 3.015 1.00 89.69 267 GLY A N 1
ATOM 2161 C CA . GLY A 1 267 ? 17.375 -10.570 1.840 1.00 89.69 267 GLY A CA 1
ATOM 2162 C C . GLY A 1 267 ? 18.434 -10.866 0.774 1.00 89.69 267 GLY A C 1
ATOM 2163 O O . GLY A 1 267 ? 18.128 -11.517 -0.227 1.00 89.69 267 GLY A O 1
ATOM 2164 N N . TRP A 1 268 ? 19.678 -10.409 0.962 1.00 89.19 268 TRP A N 1
ATOM 2165 C CA . TRP A 1 268 ? 20.766 -10.584 -0.008 1.00 89.19 268 TRP A CA 1
ATOM 2166 C C . TRP A 1 268 ? 21.039 -12.050 -0.433 1.00 89.19 268 TRP A C 1
ATOM 2168 O O . TRP A 1 268 ? 21.321 -12.249 -1.620 1.00 89.19 268 TRP A O 1
ATOM 2178 N N . PRO A 1 269 ? 20.891 -13.095 0.420 1.00 89.62 269 PRO A N 1
ATOM 2179 C CA . PRO A 1 269 ? 21.069 -14.485 -0.010 1.00 89.62 269 PRO A CA 1
ATOM 2180 C C . PRO A 1 269 ? 19.995 -14.911 -1.020 1.00 89.62 269 PRO A C 1
ATOM 2182 O O . PRO A 1 269 ? 20.286 -15.518 -2.053 1.00 89.62 269 PRO A O 1
ATOM 2185 N N . GLY A 1 270 ? 18.743 -14.526 -0.759 1.00 87.31 270 GLY A N 1
ATOM 2186 C CA . GLY A 1 270 ? 17.624 -14.741 -1.673 1.00 87.31 270 GLY A CA 1
ATOM 2187 C C . GLY A 1 270 ? 17.752 -13.956 -2.977 1.00 87.31 270 GLY A C 1
ATOM 2188 O O . GLY A 1 270 ? 17.376 -14.457 -4.037 1.00 87.31 270 GLY A O 1
ATOM 2189 N N . ALA A 1 271 ? 18.338 -12.757 -2.924 1.00 87.56 271 ALA A N 1
ATOM 2190 C CA . ALA A 1 271 ? 18.650 -11.968 -4.112 1.00 87.56 271 ALA A CA 1
ATOM 2191 C C . ALA A 1 271 ? 19.721 -12.631 -4.990 1.00 87.56 271 ALA A C 1
ATOM 2193 O O . ALA A 1 271 ? 19.525 -12.693 -6.201 1.00 87.56 271 ALA A O 1
ATOM 2194 N N . LEU A 1 272 ? 20.804 -13.188 -4.425 1.00 87.31 272 LEU A N 1
ATOM 2195 C CA . LEU A 1 272 ? 21.813 -13.937 -5.200 1.00 87.31 272 LEU A CA 1
ATOM 2196 C C . LEU A 1 272 ? 21.195 -15.125 -5.936 1.00 87.31 272 LEU A C 1
ATOM 2198 O O . LEU A 1 272 ? 21.408 -15.300 -7.140 1.00 87.31 272 LEU A O 1
ATOM 2202 N N . LEU A 1 273 ? 20.389 -15.916 -5.222 1.00 85.88 273 LEU A N 1
ATOM 2203 C CA . LEU A 1 273 ? 19.670 -17.047 -5.803 1.00 85.88 273 LEU A CA 1
ATOM 2204 C C . LEU A 1 273 ? 18.695 -16.582 -6.889 1.00 85.88 273 LEU A C 1
ATOM 2206 O O . LEU A 1 273 ? 18.636 -17.176 -7.967 1.00 85.88 273 LEU A O 1
ATOM 2210 N N . GLY A 1 274 ? 17.979 -15.481 -6.648 1.00 84.25 274 GLY A N 1
ATOM 2211 C CA . GLY A 1 274 ? 17.064 -14.875 -7.610 1.00 84.25 274 GLY A CA 1
ATOM 2212 C C . GLY A 1 274 ? 17.780 -14.376 -8.868 1.00 84.25 274 GLY A C 1
ATOM 2213 O O . GLY A 1 274 ? 17.345 -14.663 -9.983 1.00 84.25 274 GLY A O 1
ATOM 2214 N N . GLN A 1 275 ? 18.913 -13.690 -8.721 1.00 85.00 275 GLN A N 1
ATOM 2215 C CA . GLN A 1 275 ? 19.735 -13.209 -9.834 1.00 85.00 275 GLN A CA 1
ATOM 2216 C C . GLN A 1 275 ? 20.277 -14.369 -10.678 1.00 85.00 275 GLN A C 1
ATOM 2218 O O . GLN A 1 275 ? 20.227 -14.299 -11.910 1.00 85.00 275 GLN A O 1
ATOM 2223 N N . HIS A 1 276 ? 20.739 -15.449 -10.038 1.00 82.56 276 HIS A N 1
ATOM 2224 C CA . HIS A 1 276 ? 21.249 -16.635 -10.726 1.00 82.56 276 HIS A CA 1
ATOM 2225 C C . HIS A 1 276 ? 20.134 -17.409 -11.449 1.00 82.56 276 HIS A C 1
ATOM 2227 O O . HIS A 1 276 ? 20.246 -17.690 -12.644 1.00 82.56 276 HIS A O 1
ATOM 2233 N N . TYR A 1 277 ? 19.027 -17.698 -10.757 1.00 82.69 277 TYR A N 1
ATOM 2234 C CA . TYR A 1 277 ? 17.923 -18.503 -11.285 1.00 82.69 277 TYR A CA 1
ATOM 2235 C C . TYR A 1 277 ? 17.113 -17.757 -12.353 1.00 82.69 277 TYR A C 1
ATOM 2237 O O . TYR A 1 277 ? 16.821 -18.278 -13.435 1.00 82.69 277 TYR A O 1
ATOM 2245 N N . PHE A 1 278 ? 16.761 -16.497 -12.091 1.00 78.62 278 PHE A N 1
ATOM 2246 C CA . PHE A 1 278 ? 15.948 -15.707 -13.007 1.00 78.62 278 PHE A CA 1
ATOM 2247 C C . PHE A 1 278 ? 16.776 -14.999 -14.085 1.00 78.62 278 PHE A C 1
ATOM 2249 O O . PHE A 1 278 ? 16.188 -14.558 -15.076 1.00 78.62 278 PHE A O 1
ATOM 2256 N N . GLN A 1 279 ? 18.107 -14.945 -13.965 1.00 70.94 279 GLN A N 1
ATOM 2257 C CA . GLN A 1 279 ? 19.006 -14.270 -14.914 1.00 70.94 279 GLN A CA 1
ATOM 2258 C C . GLN A 1 279 ? 18.566 -12.826 -15.215 1.00 70.94 279 GLN A C 1
ATOM 2260 O O . GLN A 1 279 ? 18.694 -12.330 -16.336 1.00 70.94 279 GLN A O 1
ATOM 2265 N N . HIS A 1 280 ? 17.990 -12.159 -14.216 1.00 68.56 280 HIS A N 1
ATOM 2266 C CA . HIS A 1 280 ? 17.421 -10.824 -14.334 1.00 68.56 280 HIS A CA 1
ATOM 2267 C C . HIS A 1 280 ? 18.309 -9.822 -13.586 1.00 68.56 280 HIS A C 1
ATOM 2269 O O . HIS A 1 280 ? 18.807 -10.128 -12.509 1.00 68.56 280 HIS A O 1
ATOM 2275 N N . LYS A 1 281 ? 18.535 -8.638 -14.174 1.00 62.31 281 LYS A N 1
ATOM 2276 C CA . LYS A 1 281 ? 19.323 -7.525 -13.589 1.00 62.31 281 LYS A CA 1
ATOM 2277 C C . LYS A 1 281 ? 20.797 -7.833 -13.246 1.00 62.31 281 LYS A C 1
ATOM 2279 O O . LYS A 1 281 ? 21.417 -7.142 -12.447 1.00 62.31 281 LYS A O 1
ATOM 2284 N N . THR A 1 282 ? 21.410 -8.780 -13.955 1.00 60.75 282 THR A N 1
ATOM 2285 C CA . THR A 1 282 ? 22.844 -9.124 -13.829 1.00 60.75 282 THR A CA 1
ATOM 2286 C C . THR A 1 282 ? 23.784 -8.292 -14.711 1.00 60.75 282 THR A C 1
ATOM 2288 O O . THR A 1 282 ? 24.993 -8.346 -14.535 1.00 60.75 282 THR A O 1
ATOM 2291 N N . MET A 1 283 ? 23.257 -7.531 -15.678 1.00 60.47 283 MET A N 1
ATOM 2292 C CA . MET A 1 283 ? 24.066 -6.752 -16.639 1.00 60.47 283 MET A CA 1
ATOM 2293 C C . MET A 1 283 ? 24.133 -5.253 -16.309 1.00 60.47 283 MET A C 1
ATOM 2295 O O . MET A 1 283 ? 24.950 -4.528 -16.872 1.00 60.47 283 MET A O 1
ATOM 2299 N N . LYS A 1 284 ? 23.269 -4.761 -15.412 1.00 75.19 284 LYS A N 1
ATOM 2300 C CA . LYS A 1 284 ? 23.264 -3.351 -15.011 1.00 75.19 284 LYS A CA 1
ATOM 2301 C C . LYS A 1 284 ? 24.363 -3.117 -13.975 1.00 75.19 284 LYS A C 1
ATOM 2303 O O . LYS A 1 284 ? 24.203 -3.503 -12.821 1.00 75.19 284 LYS A O 1
ATOM 2308 N N . LYS A 1 285 ? 25.453 -2.460 -14.384 1.00 77.12 285 LYS A N 1
ATOM 2309 C CA . LYS A 1 285 ? 26.617 -2.190 -13.518 1.00 77.12 285 LYS A CA 1
ATOM 2310 C C . LYS A 1 285 ? 26.242 -1.436 -12.236 1.00 77.12 285 LYS A C 1
ATOM 2312 O O . LYS A 1 285 ? 26.681 -1.830 -11.166 1.00 77.12 285 LYS A O 1
ATOM 2317 N N . ALA A 1 286 ? 25.384 -0.417 -12.337 1.00 78.94 286 ALA A N 1
ATOM 2318 C CA . ALA A 1 286 ? 24.941 0.374 -11.184 1.00 78.94 286 ALA A CA 1
ATOM 2319 C C . ALA A 1 286 ? 24.192 -0.470 -10.135 1.00 78.94 286 ALA A C 1
ATOM 2321 O O . ALA A 1 286 ? 24.480 -0.376 -8.947 1.00 78.94 286 ALA A O 1
ATOM 2322 N N . PHE A 1 287 ? 23.297 -1.353 -10.589 1.00 83.00 287 PHE A N 1
ATOM 2323 C CA . PHE A 1 287 ? 22.540 -2.257 -9.719 1.00 83.00 287 PHE A CA 1
ATOM 2324 C C . PHE A 1 287 ? 23.457 -3.264 -9.011 1.00 83.00 287 PHE A C 1
ATOM 2326 O O . PHE A 1 287 ? 23.350 -3.481 -7.809 1.00 83.00 287 PHE A O 1
ATOM 2333 N N . GLN A 1 288 ? 24.402 -3.851 -9.752 1.00 84.00 288 GLN A N 1
ATOM 2334 C CA . GLN A 1 288 ? 25.377 -4.788 -9.192 1.00 84.00 288 GLN A CA 1
ATOM 2335 C C . GLN A 1 288 ? 26.316 -4.103 -8.186 1.00 84.00 288 GLN A C 1
ATOM 2337 O O . GLN A 1 288 ? 26.614 -4.687 -7.152 1.00 84.00 288 GLN A O 1
ATOM 2342 N N . ALA A 1 289 ? 26.735 -2.857 -8.433 1.00 84.50 289 ALA A N 1
ATOM 2343 C CA . ALA A 1 289 ? 27.564 -2.108 -7.489 1.00 84.50 289 ALA A CA 1
ATOM 2344 C C . ALA A 1 289 ? 26.849 -1.889 -6.144 1.00 84.50 289 ALA A C 1
ATOM 2346 O O . ALA A 1 289 ? 27.414 -2.196 -5.097 1.00 84.50 289 ALA A O 1
ATOM 2347 N N . GLN A 1 290 ? 25.590 -1.431 -6.168 1.00 84.94 290 GLN A N 1
ATOM 2348 C CA . GLN A 1 290 ? 24.787 -1.245 -4.951 1.00 84.94 290 GLN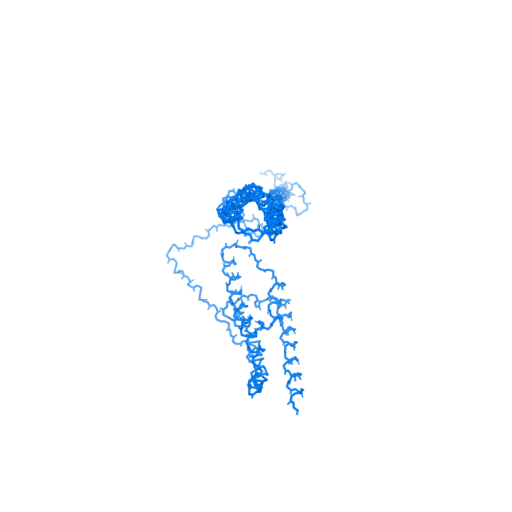 A CA 1
ATOM 2349 C C . GLN A 1 290 ? 24.555 -2.567 -4.213 1.00 84.94 290 GLN A C 1
ATOM 2351 O O . GLN A 1 290 ? 24.716 -2.632 -2.996 1.00 84.94 290 GLN A O 1
ATOM 2356 N N . PHE A 1 291 ? 24.267 -3.636 -4.956 1.00 87.12 291 PHE A N 1
ATOM 2357 C CA . PHE A 1 291 ? 24.113 -4.977 -4.405 1.00 87.12 291 PHE A CA 1
ATOM 2358 C C . PHE A 1 291 ? 25.370 -5.446 -3.644 1.00 87.12 291 PHE A C 1
ATOM 2360 O O . PHE A 1 291 ? 25.277 -5.880 -2.497 1.00 87.12 291 PHE A O 1
ATOM 2367 N N . TRP A 1 292 ? 26.561 -5.308 -4.236 1.00 87.44 292 TRP A N 1
ATOM 2368 C CA . TRP A 1 292 ? 27.810 -5.736 -3.593 1.00 87.44 292 TRP A CA 1
ATOM 2369 C C . TRP A 1 292 ? 28.191 -4.887 -2.375 1.00 87.44 292 TRP A C 1
ATOM 2371 O O . TRP A 1 292 ? 28.735 -5.432 -1.416 1.00 87.44 292 TRP A O 1
ATOM 2381 N N . ILE A 1 293 ? 27.853 -3.593 -2.362 1.00 88.56 293 ILE A N 1
ATOM 2382 C CA . ILE A 1 293 ? 28.003 -2.741 -1.169 1.00 88.56 293 ILE A CA 1
ATOM 2383 C C . ILE A 1 293 ? 27.152 -3.290 -0.016 1.00 88.56 293 ILE A C 1
ATOM 2385 O O . ILE A 1 293 ? 27.647 -3.439 1.100 1.00 88.56 293 ILE A O 1
ATOM 2389 N N . ILE A 1 294 ? 25.894 -3.652 -0.289 1.00 88.12 294 ILE A N 1
ATOM 2390 C CA . ILE A 1 294 ? 24.980 -4.223 0.711 1.00 88.12 294 ILE A CA 1
ATOM 2391 C C . ILE A 1 294 ? 25.513 -5.555 1.247 1.00 88.12 294 ILE A C 1
ATOM 2393 O O . ILE A 1 294 ? 25.488 -5.776 2.461 1.00 88.12 294 ILE A O 1
ATOM 2397 N N . VAL A 1 295 ? 26.025 -6.426 0.371 1.00 87.12 295 VAL A N 1
ATOM 2398 C CA . VAL A 1 295 ? 26.671 -7.679 0.792 1.00 87.12 295 VAL A CA 1
ATOM 2399 C C . VAL A 1 295 ? 27.869 -7.377 1.692 1.00 87.12 295 VAL A C 1
ATOM 2401 O O . VAL A 1 295 ? 27.963 -7.957 2.768 1.00 87.12 295 VAL A O 1
ATOM 2404 N N . GLY A 1 296 ? 28.738 -6.433 1.316 1.00 87.38 296 GLY A N 1
ATOM 2405 C CA . GLY A 1 296 ? 29.892 -6.023 2.124 1.00 87.38 296 GLY A CA 1
ATOM 2406 C C . GLY A 1 296 ? 29.511 -5.530 3.524 1.00 87.38 296 GLY A C 1
ATOM 2407 O O . GLY A 1 296 ? 30.120 -5.949 4.506 1.00 87.38 296 GLY A O 1
ATOM 2408 N N . ILE A 1 297 ? 28.452 -4.721 3.639 1.00 89.06 297 ILE A N 1
ATOM 2409 C CA . ILE A 1 297 ? 27.917 -4.266 4.935 1.00 89.06 297 ILE A CA 1
ATOM 2410 C C . ILE A 1 297 ? 27.471 -5.459 5.789 1.00 89.06 297 ILE A C 1
ATOM 2412 O O . ILE A 1 297 ? 27.820 -5.538 6.966 1.00 89.06 297 ILE A O 1
ATOM 2416 N N . HIS A 1 298 ? 26.752 -6.422 5.207 1.00 86.94 298 HIS A N 1
ATOM 2417 C CA . HIS A 1 298 ? 26.345 -7.626 5.934 1.00 86.94 298 HIS A CA 1
ATOM 2418 C C . HIS A 1 298 ? 27.542 -8.470 6.372 1.00 86.94 298 HIS A C 1
ATOM 242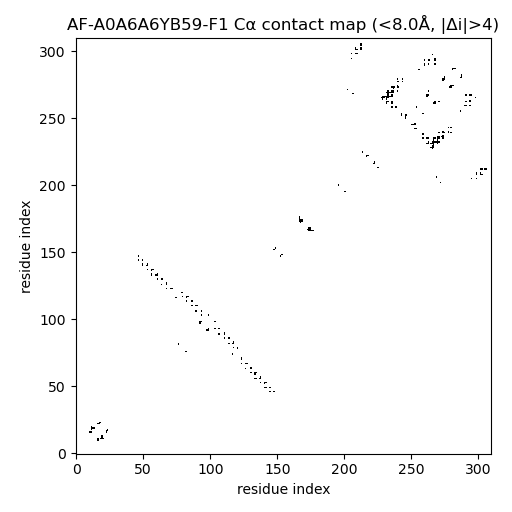0 O O . HIS A 1 298 ? 27.534 -8.979 7.491 1.00 86.94 298 HIS A O 1
ATOM 2426 N N . GLN A 1 299 ? 28.579 -8.596 5.537 1.00 87.12 299 GLN A N 1
ATOM 2427 C CA . GLN A 1 299 ? 29.799 -9.308 5.924 1.00 87.12 299 GLN A CA 1
ATOM 2428 C C . GLN A 1 299 ? 30.485 -8.641 7.113 1.00 87.12 299 GLN A C 1
ATOM 2430 O O . GLN A 1 299 ? 30.888 -9.334 8.042 1.00 87.12 299 GLN A O 1
ATOM 2435 N N . LEU A 1 300 ? 30.562 -7.307 7.133 1.00 86.88 300 LEU A N 1
ATOM 2436 C CA . LEU A 1 300 ? 31.115 -6.564 8.266 1.00 86.88 300 LEU A CA 1
ATOM 2437 C C . LEU A 1 300 ? 30.290 -6.763 9.542 1.00 86.88 300 LEU A C 1
ATOM 2439 O O . LEU A 1 300 ? 30.870 -6.935 10.609 1.00 86.88 300 LEU A O 1
ATOM 2443 N N . LEU A 1 301 ? 28.958 -6.796 9.446 1.00 85.88 301 LEU A N 1
ATOM 2444 C CA . LEU A 1 301 ? 28.082 -7.071 10.590 1.00 85.88 301 LEU A CA 1
ATOM 2445 C C . LEU A 1 301 ? 28.275 -8.497 11.132 1.00 85.88 301 LEU A C 1
ATOM 2447 O O . LEU A 1 301 ? 28.422 -8.691 12.342 1.00 85.88 301 LEU A O 1
ATOM 2451 N N . TRP A 1 302 ? 28.331 -9.501 10.256 1.00 82.56 302 TRP A N 1
ATOM 2452 C CA . TRP A 1 302 ? 28.604 -10.885 10.656 1.00 82.56 302 TRP A CA 1
ATOM 2453 C C . TRP A 1 302 ? 30.026 -11.066 11.205 1.00 82.56 302 TRP A C 1
ATOM 2455 O O . TRP A 1 302 ? 30.232 -11.778 12.183 1.00 82.56 302 TRP A O 1
ATOM 2465 N N . PHE A 1 303 ? 31.009 -10.362 10.650 1.00 83.62 303 PHE A N 1
ATOM 2466 C CA . PHE A 1 303 ? 32.373 -10.349 11.172 1.00 83.62 303 PHE A CA 1
ATOM 2467 C C . PHE A 1 303 ? 32.462 -9.657 12.542 1.00 83.62 303 PHE A C 1
ATOM 2469 O O . PHE A 1 303 ? 33.118 -10.159 13.451 1.00 83.62 303 PHE A O 1
ATOM 2476 N N . ALA A 1 304 ? 31.767 -8.535 12.735 1.00 83.25 304 ALA A N 1
ATOM 2477 C CA . ALA A 1 304 ? 31.726 -7.827 14.013 1.00 83.25 304 ALA A CA 1
ATOM 2478 C C . ALA A 1 304 ? 31.039 -8.658 15.105 1.00 83.25 304 ALA A C 1
ATOM 2480 O O . ALA A 1 304 ? 31.532 -8.720 16.230 1.00 83.25 304 ALA A O 1
ATOM 2481 N N . THR A 1 305 ? 29.937 -9.339 14.776 1.00 76.56 305 THR A N 1
ATOM 2482 C CA . THR A 1 305 ? 29.297 -10.287 15.703 1.00 76.56 305 THR A CA 1
ATOM 2483 C C . THR A 1 305 ? 30.208 -11.470 16.012 1.00 76.56 305 THR A C 1
ATOM 2485 O O . THR A 1 305 ? 30.268 -11.893 17.161 1.00 76.56 305 THR A O 1
ATOM 2488 N N . TRP A 1 306 ? 30.988 -11.956 15.044 1.00 72.12 306 TRP A N 1
ATOM 2489 C CA . TRP A 1 306 ? 32.002 -12.977 15.299 1.00 72.12 306 TRP A CA 1
ATOM 2490 C C . TRP A 1 306 ? 33.100 -12.486 16.257 1.00 72.12 306 TRP A C 1
ATOM 2492 O O . TRP A 1 306 ? 33.398 -13.172 17.237 1.00 72.12 306 TRP A O 1
ATOM 2502 N N . ARG A 1 307 ? 33.650 -11.283 16.037 1.00 77.12 307 ARG A N 1
ATOM 2503 C CA . ARG A 1 307 ? 34.699 -10.693 16.886 1.00 77.12 307 ARG A CA 1
ATOM 2504 C C . ARG A 1 307 ? 34.215 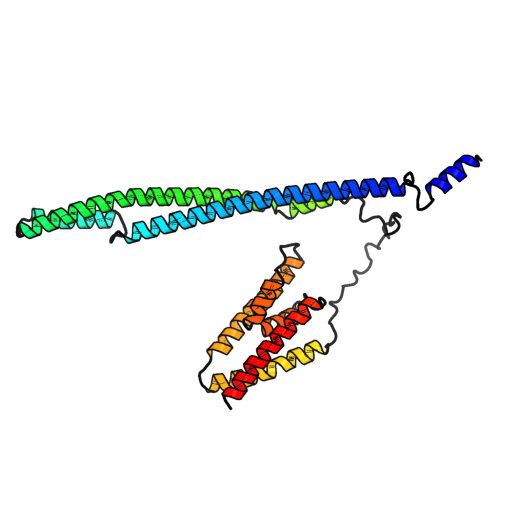-10.397 18.305 1.00 77.12 307 ARG A C 1
ATOM 2506 O O . ARG A 1 307 ? 34.944 -10.656 19.245 1.00 77.12 307 ARG A O 1
ATOM 2513 N N . ASN A 1 308 ? 32.995 -9.888 18.465 1.00 71.62 308 ASN A N 1
ATOM 2514 C CA . ASN A 1 308 ? 32.430 -9.559 19.780 1.00 71.62 308 ASN A CA 1
ATOM 2515 C C . ASN A 1 308 ? 32.037 -10.795 20.609 1.00 71.62 308 ASN A C 1
ATOM 2517 O O . ASN A 1 308 ? 31.743 -10.667 21.793 1.00 71.62 308 ASN A O 1
ATOM 2521 N N . VAL A 1 309 ? 31.974 -11.974 19.986 1.00 62.94 309 VAL A N 1
ATOM 2522 C CA . VAL A 1 309 ? 31.650 -13.251 20.646 1.00 62.94 309 VAL A CA 1
ATOM 2523 C C . VAL A 1 309 ? 32.913 -14.111 20.853 1.00 62.94 309 VAL A C 1
ATOM 2525 O O . VAL A 1 309 ? 32.815 -15.215 21.391 1.00 62.94 309 VAL A O 1
ATOM 2528 N N . SER A 1 310 ? 34.084 -13.627 20.421 1.00 53.41 310 SER A N 1
ATOM 2529 C CA . SER A 1 310 ? 35.406 -14.247 20.618 1.00 53.41 310 SER A CA 1
ATOM 2530 C C . SER A 1 310 ? 36.070 -13.692 21.868 1.00 53.41 310 SER A C 1
ATOM 2532 O O . SER A 1 310 ? 36.643 -14.521 22.600 1.00 53.41 310 SER A O 1
#